Protein AF-A0A672PTR4-F1 (afdb_monomer)

Radius of gyration: 67.58 Å; Cα contacts (8 Å, |Δi|>4): 25; chains: 1; bounding box: 134×65×178 Å

Solvent-accessible surface area (backbone atoms only — not comparable to full-atom values): 19796 Å² total; per-residue (Å²): 137,73,77,72,57,60,55,56,52,51,52,48,52,51,52,51,55,57,49,46,67,74,74,49,80,49,74,66,53,56,52,48,51,54,50,50,53,50,52,52,50,52,50,49,53,51,51,52,52,50,53,53,54,50,52,53,53,50,52,53,50,50,51,58,48,54,52,50,52,51,51,52,52,50,50,53,52,49,50,51,50,52,54,49,52,51,49,50,50,50,62,71,64,57,71,84,70,75,77,74,74,79,76,74,62,69,67,56,59,55,52,56,56,53,50,51,62,57,56,75,72,70,80,86,79,86,90,74,76,76,76,67,74,80,75,81,82,88,84,67,66,69,64,50,49,61,48,44,57,51,50,50,51,49,51,50,52,52,52,53,51,49,52,52,48,51,51,51,48,53,50,51,52,46,56,51,49,51,52,51,49,53,51,51,52,50,52,49,52,53,54,48,51,55,49,49,54,54,50,51,52,50,55,52,50,50,53,53,50,50,52,52,50,50,53,52,51,53,52,51,48,52,52,50,50,51,50,54,49,51,52,49,55,50,50,52,50,52,50,49,55,50,50,53,50,51,53,52,49,49,50,52,50,50,55,50,49,51,52,47,47,51,53,48,54,52,52,50,52,55,47,46,61,54,47,53,59,53,50,52,52,52,54,46,26,72,74,46,81,66,56,77,60,67,69,62,53,50,52,54,49,50,31,52,76,68,70,46,73,93,59,82,79,72,80,73,69,80,73,76,78,69,76,68,67,65,53,62,56,51,58,53,52,54,53,55,52,58,52,54,60,62,68,72,77,114

Organism: Sinocyclocheilus grahami (NCBI:txid75366)

Mean predicted aligned error: 22.12 Å

InterPro domains:
  IPR052634 Sperm flagellar development and bone growth associated protein [PTHR14919] (4-323)
  IPR054517 CPC1/SPEF2 domain D5 [PF22946] (251-309)

pLDDT: mean 79.39, std 18.13, range [37.22, 98.25]

Foldseek 3Di:
DPPPPVVVVVVVVVVVVVVCPVPDQDPVNVVVVVVVVVVVVVVVVVVVVVVVVVVVVVVVVVVVVVVVVVVVVVVVVVVVVVVVVVVVVVVVPPDPPPDPPPDPVVVVVVVVVVVVVVVVVDDDDDDDPPPPVPPPPPPPDVVVVVVVVVVVVVVVVVVVVVVVVVVVVVVVVVVVVVVVVVVVVVVVVVVVVVVCVVVVVVVVVVVVVVVVVVVVVVVVVVVVVVVVVVVVVVVVVVVVVVVVVVVVVVVVVVVVVVVVVVVVVVVVLLVQLVVQVVVVLVVVCVVPVNDDDPVVNVVSVVCSVVSHHPDDPPPPPPDPPDPVVVVVVVVVVVVVVVVVVVVVVD

Secondary structure (DSSP, 8-state):
--HHHHHHHHHHHHHHHHHHHHHS--HHHHHHHHHHHHHHHHHHHHHHHHHHHHHHHHHHHHHHHHHHHHHHHHHHHHHHHHHHHHHHHHHHH---PPPPP--TTHHHHHHHHHHHHHHTTS-----SSTTTTTSS-SS-SSHHHHHHHHHHHHHHHHHHHHHHHHHHHHHHHHHHHHHHHHHHHHHHHHHHHHHHHHHHHHHHHHHHHHHHHHHHHHHHHHHHHHHHHHHHHHHHHHHHHHHHHHHHHHHHHHHHHHHHHHHHHHHHHHHHHHHHHHHHHHHHHHHTTT---HHHHHHHHHHHHTT--SS-------PPP-TTHHHHHHHHHHHHHHHHHHTT--

Sequence (346 aa):
NTSWDHTKESDFRLFVSQRLKTVVNRETDLKMQKIAKRFHKRGQDMYNRSVMAELLKEEDRLKRQEERMLRDIEKHRQAHRKQHEIRIQIQSAIVQIPKPPRARTSRASEKQLQFRKKQEAEVNTFDVIFMIVMHIYPLCSQVCNTNKEYIENIRKCLEEDFAAREQREMRRCRALMEQLQAHEAQQEVLREEQMINRLMHQMQQEKRIAVQLMQIKRQKEALRQNRIFQERQYQERHLQDFQEAMDREALVADHAQARFRKRFDTCRGILGQIVDPATKAGEYRLLTANLIPVKLMQEWMELFFSGKPLYDMASVDPAPADPHQNRSLSWRISKYSSIKTITSMW

Structure (mmCIF, N/CA/C/O backbone):
data_AF-A0A672PTR4-F1
#
_entry.id   AF-A0A672PTR4-F1
#
loop_
_atom_site.group_PDB
_atom_site.id
_atom_site.type_symbol
_atom_site.label_atom_id
_atom_site.label_alt_id
_atom_site.label_comp_id
_atom_site.label_asym_id
_atom_site.label_entity_id
_atom_site.label_seq_id
_atom_site.pdbx_PDB_ins_code
_atom_site.Cartn_x
_atom_site.Cartn_y
_atom_site.Cartn_z
_atom_site.occupancy
_atom_site.B_iso_or_equiv
_atom_site.auth_seq_id
_atom_site.auth_comp_id
_atom_site.auth_asym_id
_atom_site.auth_atom_id
_atom_site.pdbx_PDB_model_num
ATOM 1 N N . ASN A 1 1 ? -17.765 -43.144 72.355 1.00 45.22 1 ASN A N 1
ATOM 2 C CA . ASN A 1 1 ? -17.486 -43.869 71.094 1.00 45.22 1 ASN A CA 1
ATOM 3 C C . ASN A 1 1 ? -17.953 -43.167 69.811 1.00 45.22 1 ASN A C 1
ATOM 5 O O . ASN A 1 1 ? -17.893 -43.790 68.768 1.00 45.22 1 ASN A O 1
ATOM 9 N N . THR A 1 2 ? -18.318 -41.880 69.812 1.00 50.34 2 THR A N 1
ATOM 10 C CA . THR A 1 2 ? -18.898 -41.196 68.629 1.00 50.34 2 THR A CA 1
ATOM 11 C C 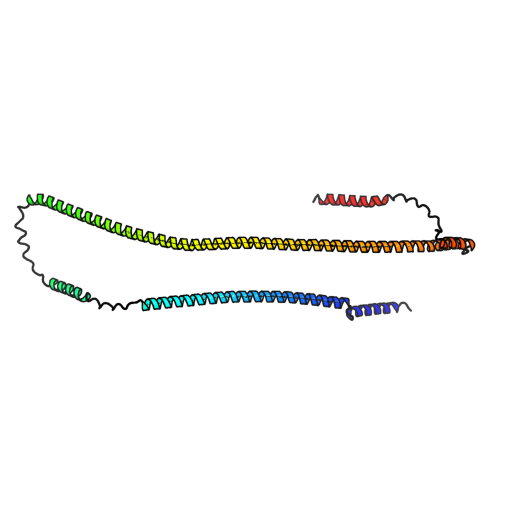. THR A 1 2 ? -17.936 -40.284 67.850 1.00 50.34 2 THR A C 1
ATOM 13 O O . THR A 1 2 ? -18.304 -39.755 66.811 1.00 50.34 2 THR A O 1
ATOM 16 N N . SER A 1 3 ? -16.691 -40.105 68.306 1.00 46.56 3 SER A N 1
ATOM 17 C CA . SER A 1 3 ? -15.714 -39.214 67.643 1.00 46.56 3 SER A CA 1
ATOM 18 C C . SER A 1 3 ? -15.091 -39.819 66.369 1.00 46.56 3 SER A C 1
ATOM 20 O O . SER A 1 3 ? -14.658 -39.094 65.481 1.00 46.56 3 SER A O 1
ATOM 22 N N . TRP A 1 4 ? -15.081 -41.152 66.244 1.00 45.09 4 TRP A N 1
ATOM 23 C CA . TRP A 1 4 ? -14.403 -41.864 65.151 1.00 45.09 4 TRP A CA 1
ATOM 24 C C . TRP A 1 4 ? -15.219 -42.002 63.848 1.00 45.09 4 TRP A C 1
ATOM 26 O O . TRP A 1 4 ? -14.627 -42.290 62.809 1.00 45.09 4 TRP A O 1
ATOM 36 N N . ASP A 1 5 ? -16.540 -41.777 63.871 1.00 56.72 5 ASP A N 1
ATOM 37 C CA . ASP A 1 5 ? -17.401 -41.905 62.677 1.00 56.72 5 ASP A CA 1
ATOM 38 C C . ASP A 1 5 ? -17.409 -40.641 61.800 1.00 56.72 5 ASP A C 1
ATOM 40 O O . ASP A 1 5 ? -17.405 -40.730 60.570 1.00 56.72 5 ASP A O 1
ATOM 44 N N . HIS A 1 6 ? -17.322 -39.449 62.400 1.00 57.00 6 HIS A N 1
ATOM 45 C CA . HIS A 1 6 ? -17.365 -38.185 61.654 1.00 57.00 6 HIS A CA 1
ATOM 46 C C . HIS A 1 6 ? -16.150 -37.971 60.741 1.00 57.00 6 HIS A C 1
ATOM 48 O O . HIS A 1 6 ? -16.272 -37.360 59.677 1.00 57.00 6 HIS A O 1
ATOM 54 N N . THR A 1 7 ? -14.982 -38.495 61.114 1.00 57.50 7 THR A N 1
ATOM 55 C CA . THR A 1 7 ? -13.757 -38.415 60.307 1.00 57.50 7 THR A CA 1
ATOM 56 C C . THR A 1 7 ? -13.869 -39.264 59.044 1.00 57.50 7 THR A C 1
ATOM 58 O O . THR A 1 7 ? -13.591 -38.772 57.954 1.00 57.50 7 THR A O 1
ATOM 61 N N . LYS A 1 8 ? -14.386 -40.497 59.150 1.00 65.25 8 LYS A N 1
ATOM 62 C CA . LYS A 1 8 ? -14.570 -41.379 57.984 1.00 65.25 8 LYS A CA 1
ATOM 63 C C . LYS A 1 8 ? -15.636 -40.868 57.019 1.00 65.25 8 LYS A C 1
ATOM 65 O O . LYS A 1 8 ? -15.491 -41.018 55.808 1.00 65.25 8 LYS A O 1
ATOM 70 N N . GLU A 1 9 ? -16.683 -40.233 57.533 1.00 65.81 9 GLU A N 1
ATOM 71 C CA . GLU A 1 9 ? -17.735 -39.640 56.705 1.00 65.81 9 GLU A CA 1
ATOM 72 C C . GLU A 1 9 ? -17.258 -38.370 55.975 1.00 65.81 9 GLU A C 1
ATOM 74 O O . GLU A 1 9 ? -17.598 -38.141 54.809 1.00 65.81 9 GLU A O 1
ATOM 79 N N . SER A 1 10 ? -16.398 -37.582 56.624 1.00 66.50 10 SER A N 1
ATOM 80 C CA . SER A 1 10 ? -15.733 -36.419 56.022 1.00 66.50 10 SER A CA 1
ATOM 81 C C . SER A 1 10 ? -14.765 -36.835 54.912 1.00 66.50 10 SER A C 1
ATOM 83 O O . SER A 1 10 ? -14.806 -36.270 53.815 1.00 66.50 10 SER A O 1
ATOM 85 N N . ASP A 1 11 ? -13.962 -37.872 55.162 1.00 73.75 11 ASP A N 1
ATOM 86 C CA . ASP A 1 11 ? -13.031 -38.445 54.188 1.00 73.75 11 ASP A CA 1
ATOM 87 C C . ASP A 1 11 ? -13.772 -39.048 52.988 1.00 73.75 11 ASP A C 1
ATOM 89 O O . ASP A 1 11 ? -13.376 -38.845 51.837 1.00 73.75 11 ASP A O 1
ATOM 93 N N . PHE A 1 12 ? -14.909 -39.710 53.222 1.00 75.94 12 PHE A N 1
ATOM 94 C CA . PHE A 1 12 ? -15.749 -40.245 52.152 1.00 75.94 12 PHE A CA 1
ATOM 95 C C . PHE A 1 12 ? -16.388 -39.135 51.301 1.00 75.94 12 PHE A C 1
ATOM 97 O O . PHE A 1 12 ? -16.386 -39.221 50.071 1.00 75.94 12 PHE A O 1
ATOM 104 N N . ARG A 1 13 ? -16.871 -38.041 51.911 1.00 75.31 13 ARG A N 1
ATOM 105 C CA . ARG A 1 13 ? -17.374 -36.868 51.166 1.00 75.31 13 ARG A CA 1
ATOM 106 C C . ARG A 1 13 ? -16.283 -36.186 50.345 1.00 75.31 13 ARG A C 1
ATOM 108 O O . ARG A 1 13 ? -16.543 -35.780 49.210 1.00 75.31 13 ARG A O 1
ATOM 115 N N . LEU A 1 14 ? -15.071 -36.069 50.885 1.00 74.12 14 LEU A N 1
ATOM 116 C CA . LEU A 1 14 ? -13.910 -35.534 50.168 1.00 74.12 14 LEU A CA 1
ATOM 117 C C . LEU A 1 14 ? -13.525 -36.422 48.980 1.00 74.12 14 LEU A C 1
ATOM 119 O O . LEU A 1 14 ? -13.320 -35.905 47.879 1.00 74.12 14 LEU A O 1
ATOM 123 N N . PHE A 1 15 ? -13.522 -37.742 49.169 1.00 78.19 15 PHE A N 1
ATOM 124 C CA . PHE A 1 15 ? -13.258 -38.723 48.117 1.00 78.19 15 PHE A CA 1
ATOM 125 C C . PHE A 1 15 ? -14.308 -38.680 46.996 1.00 78.19 15 PHE A C 1
ATOM 127 O O . PHE A 1 15 ? -13.964 -38.598 45.813 1.00 78.19 15 PHE A O 1
ATOM 134 N N . VAL A 1 16 ? -15.598 -38.663 47.347 1.00 73.69 16 VAL A N 1
ATOM 135 C CA . VAL A 1 16 ? -16.700 -38.567 46.376 1.00 73.69 16 VAL A CA 1
ATOM 136 C C . VAL A 1 16 ? -16.672 -37.222 45.643 1.00 73.69 16 VAL A C 1
ATOM 138 O O . VAL A 1 16 ? -16.827 -37.192 44.424 1.00 73.69 16 VAL A O 1
ATOM 141 N N . SER A 1 17 ? -16.391 -36.116 46.338 1.00 69.00 17 SER A N 1
ATOM 142 C CA . SER A 1 17 ? -16.251 -34.783 45.732 1.00 69.00 17 SER A CA 1
ATOM 143 C C . SER A 1 17 ? -15.053 -34.690 44.778 1.00 69.00 17 SER A C 1
ATOM 145 O O . SER A 1 17 ? -15.152 -34.073 43.715 1.00 69.00 17 SER A O 1
ATOM 147 N N . GLN A 1 18 ? -13.927 -35.332 45.104 1.00 71.44 18 GLN A N 1
ATOM 148 C CA . GLN A 1 18 ? -12.777 -35.422 44.200 1.00 71.44 18 GLN A CA 1
ATOM 149 C C . GLN A 1 18 ? -13.077 -36.274 42.960 1.00 71.44 18 GLN A C 1
ATOM 151 O O . GLN A 1 18 ? -12.733 -35.855 41.856 1.00 71.44 18 GLN A O 1
ATOM 156 N N . ARG A 1 19 ? -13.774 -37.411 43.101 1.00 71.25 19 ARG A N 1
ATOM 157 C CA . ARG A 1 19 ? -14.194 -38.237 41.952 1.00 71.25 19 ARG A CA 1
ATOM 158 C C . ARG A 1 19 ? -15.264 -37.570 41.089 1.00 71.25 19 ARG A C 1
ATOM 160 O O . ARG A 1 19 ? -15.225 -37.703 39.872 1.00 71.25 19 ARG A O 1
ATOM 167 N N . LEU A 1 20 ? -16.202 -36.818 41.666 1.00 64.19 20 LEU A N 1
ATOM 168 C CA . LEU A 1 20 ? -17.233 -36.133 40.874 1.00 64.19 20 LEU A CA 1
ATOM 169 C C . LEU A 1 20 ? -16.635 -35.077 39.933 1.0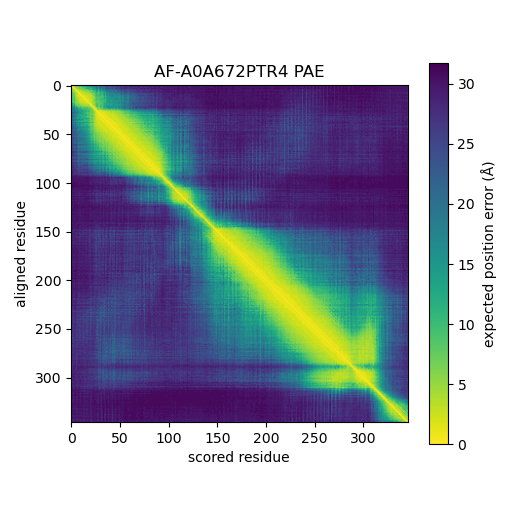0 64.19 20 LEU A C 1
ATOM 171 O O . LEU A 1 20 ? -17.139 -34.897 38.827 1.00 64.19 20 LEU A O 1
ATOM 175 N N . LYS A 1 21 ? -15.537 -34.423 40.341 1.00 65.56 21 LYS A N 1
ATOM 176 C CA . LYS A 1 21 ? -14.805 -33.448 39.512 1.00 65.56 21 LYS A CA 1
ATOM 177 C C . LYS A 1 21 ? -14.163 -34.069 38.267 1.00 65.56 21 LYS A C 1
ATOM 179 O O . LYS A 1 21 ? -13.918 -33.338 37.316 1.00 65.56 21 LYS A O 1
ATOM 184 N N . THR A 1 22 ? -13.877 -35.372 38.272 1.00 66.44 22 THR A N 1
ATOM 185 C CA . THR A 1 22 ? -13.259 -36.081 37.137 1.00 66.44 22 THR A CA 1
ATOM 186 C C . THR A 1 22 ? -14.264 -36.877 36.303 1.00 66.44 22 THR A C 1
ATOM 188 O O . THR A 1 22 ? -14.007 -37.129 35.131 1.00 66.44 22 THR A O 1
ATOM 191 N N . VAL A 1 23 ? -15.409 -37.261 36.880 1.00 64.19 23 VAL A N 1
ATOM 192 C CA . VAL A 1 23 ? -16.433 -38.090 36.216 1.00 64.19 23 VAL A CA 1
ATOM 193 C C . VAL A 1 23 ? -17.506 -37.252 35.507 1.00 64.19 23 VAL A C 1
ATOM 195 O O . VAL A 1 23 ? -18.036 -37.684 34.486 1.00 64.19 23 VAL A O 1
ATOM 198 N N . VAL A 1 24 ? -17.819 -36.048 36.003 1.00 64.50 24 VAL A N 1
ATOM 199 C CA . VAL A 1 24 ? -18.836 -35.166 35.408 1.00 64.50 24 VAL A CA 1
ATOM 200 C C . VAL A 1 24 ? -18.175 -33.875 34.938 1.00 64.50 24 VAL A C 1
ATOM 202 O O . VAL A 1 24 ? -17.881 -32.985 35.735 1.00 64.50 24 VAL A O 1
ATOM 205 N N . ASN A 1 25 ? -17.960 -33.768 33.625 1.00 66.56 25 ASN A N 1
ATOM 206 C CA . ASN A 1 25 ? -17.493 -32.526 33.011 1.00 66.56 25 ASN A CA 1
ATOM 207 C C . ASN A 1 25 ? -18.497 -31.409 33.306 1.00 66.56 25 ASN A C 1
ATOM 209 O O . ASN A 1 25 ? -19.684 -31.530 32.986 1.00 66.56 25 ASN A O 1
ATOM 213 N N . ARG A 1 26 ? -18.030 -30.314 33.909 1.00 74.00 26 ARG A N 1
ATOM 214 C CA . ARG A 1 26 ? -18.892 -29.171 34.221 1.00 74.00 26 ARG A CA 1
ATOM 215 C C . ARG A 1 26 ? -19.342 -28.513 32.919 1.00 74.00 26 ARG A C 1
ATOM 217 O O . ARG A 1 26 ? -18.646 -28.553 31.904 1.00 74.00 26 ARG A O 1
ATOM 224 N N . GLU A 1 27 ? -20.490 -27.841 32.936 1.00 77.94 27 GLU A N 1
ATOM 225 C CA . GLU A 1 27 ? -20.994 -27.116 31.759 1.00 77.94 27 GLU A CA 1
ATOM 226 C C . GLU A 1 27 ? -19.984 -26.065 31.247 1.00 77.94 27 GLU A C 1
ATOM 228 O O . GLU A 1 27 ? -19.877 -25.807 30.046 1.00 77.94 27 GLU A O 1
ATOM 233 N N . THR A 1 28 ? -19.183 -25.506 32.159 1.00 77.31 28 THR A N 1
ATOM 234 C CA . THR A 1 28 ? -18.041 -24.635 31.859 1.00 77.31 28 THR A CA 1
ATOM 235 C C . THR A 1 28 ? -16.989 -25.328 31.000 1.00 77.31 28 THR A C 1
ATOM 237 O O . THR A 1 28 ? -16.526 -24.742 30.025 1.00 77.31 28 THR A O 1
ATOM 240 N N . ASP A 1 29 ? -16.664 -26.585 31.287 1.00 83.00 29 ASP A N 1
ATOM 241 C CA . ASP A 1 29 ? -15.616 -27.337 30.590 1.00 83.00 29 ASP A CA 1
ATOM 242 C C . ASP A 1 29 ? -16.071 -27.704 29.174 1.00 83.00 29 ASP A C 1
ATOM 244 O O . ASP A 1 29 ? -15.314 -27.579 28.212 1.00 83.00 29 ASP A O 1
ATOM 248 N N . LEU A 1 30 ? -17.355 -28.038 29.010 1.00 85.38 30 LEU A N 1
ATOM 249 C CA . LEU A 1 30 ? -17.990 -28.232 27.702 1.00 85.38 30 LEU A CA 1
ATOM 250 C C . LEU A 1 30 ? -17.980 -26.946 26.862 1.00 85.38 30 LEU A C 1
ATOM 252 O O . LEU A 1 30 ? -17.703 -26.986 25.658 1.00 85.38 30 LEU A O 1
ATOM 256 N N . LYS A 1 31 ? -18.260 -25.789 27.478 1.00 88.31 31 LYS A N 1
ATOM 257 C CA . LYS A 1 31 ? -18.172 -24.479 26.810 1.00 88.31 31 LYS A CA 1
ATOM 258 C C . LYS A 1 31 ? -16.727 -24.162 26.412 1.00 88.31 31 LYS A C 1
ATOM 260 O O . LYS A 1 31 ? -16.500 -23.770 25.266 1.00 88.31 31 LYS A O 1
ATOM 265 N N . MET A 1 32 ? -15.755 -24.416 27.287 1.00 87.62 32 MET A N 1
ATOM 266 C CA . MET A 1 32 ? -14.330 -24.216 27.001 1.00 87.62 32 MET A CA 1
ATOM 267 C C . MET A 1 32 ? -13.819 -25.148 25.902 1.00 87.62 32 MET A C 1
ATOM 269 O O . MET A 1 32 ? -13.134 -24.695 24.988 1.00 87.62 32 MET A O 1
ATOM 273 N N . GLN A 1 33 ? -14.233 -26.415 25.887 1.00 89.44 33 GLN A N 1
ATOM 274 C CA . GLN A 1 33 ? -13.872 -27.354 24.827 1.00 89.44 33 GLN A CA 1
ATOM 275 C C . GLN A 1 33 ? -14.444 -26.926 23.465 1.00 89.44 33 GLN A C 1
ATOM 277 O O . GLN A 1 33 ? -13.762 -27.016 22.443 1.00 89.44 33 GLN A O 1
ATOM 282 N N . LYS A 1 34 ? -15.681 -26.406 23.431 1.00 92.62 34 LYS A N 1
ATOM 283 C CA . LYS A 1 34 ? -16.272 -25.826 22.211 1.00 92.62 34 LYS A CA 1
ATOM 284 C C . LYS A 1 34 ? -15.494 -24.598 21.736 1.00 92.62 34 LYS A C 1
ATOM 286 O O . LYS A 1 34 ? -15.290 -24.437 20.534 1.00 92.62 34 LYS A O 1
ATOM 291 N N . ILE A 1 35 ? -15.048 -23.742 22.656 1.00 93.06 35 ILE A N 1
ATOM 292 C CA . ILE A 1 35 ? -14.210 -22.579 22.338 1.00 93.06 35 ILE A CA 1
ATOM 293 C C . ILE A 1 35 ? -12.862 -23.041 21.767 1.00 93.06 35 ILE A C 1
ATOM 295 O O . ILE A 1 35 ? -12.511 -22.626 20.665 1.00 93.06 35 ILE A O 1
ATOM 299 N N . ALA A 1 36 ? -12.171 -23.968 22.432 1.00 93.94 36 ALA A N 1
ATOM 300 C CA . ALA A 1 36 ? -10.892 -24.513 21.983 1.00 93.94 36 ALA A CA 1
ATOM 301 C C . ALA A 1 36 ? -10.983 -25.145 20.582 1.00 93.94 36 ALA A C 1
ATOM 303 O O . ALA A 1 36 ? -10.165 -24.843 19.714 1.00 93.94 36 ALA A O 1
ATOM 304 N N . LYS A 1 37 ? -12.030 -25.939 20.311 1.00 95.50 37 LYS A N 1
ATOM 305 C CA . LYS A 1 37 ? -12.281 -26.520 18.979 1.00 95.50 37 LYS A CA 1
ATOM 306 C C . LYS A 1 37 ? -12.459 -25.450 17.900 1.00 95.50 37 LYS A C 1
ATOM 308 O O . LYS A 1 37 ? -11.944 -25.611 16.797 1.00 95.50 37 LYS A O 1
ATOM 313 N N . ARG A 1 38 ? -13.155 -24.346 18.204 1.00 94.88 38 ARG A N 1
ATOM 314 C CA . ARG A 1 38 ? -13.329 -23.227 17.260 1.00 94.88 38 ARG A CA 1
ATOM 315 C C . ARG A 1 38 ? -12.011 -22.524 16.953 1.00 94.88 38 ARG A C 1
ATOM 317 O O . ARG A 1 38 ? -11.761 -22.223 15.790 1.00 94.88 38 ARG A O 1
ATOM 324 N N . PHE A 1 39 ? -11.174 -22.292 17.961 1.00 95.19 39 PHE A N 1
ATOM 325 C CA . PHE A 1 39 ? -9.849 -21.703 17.756 1.00 95.19 39 PHE A CA 1
ATOM 326 C C . PHE A 1 39 ? -8.932 -22.624 16.956 1.00 95.19 39 PHE A C 1
ATOM 328 O O . PHE A 1 39 ? -8.292 -22.162 16.017 1.00 95.19 39 PHE A O 1
ATOM 335 N N . HIS A 1 40 ? -8.928 -23.923 17.261 1.00 92.25 40 HIS A N 1
ATOM 336 C CA . HIS A 1 40 ? -8.137 -24.899 16.517 1.00 92.25 40 HIS A CA 1
ATOM 337 C C . HIS A 1 40 ? -8.572 -24.980 15.048 1.00 92.25 40 HIS A C 1
ATOM 339 O O . HIS A 1 40 ? -7.735 -24.877 14.156 1.00 92.25 40 HIS A O 1
ATOM 345 N N . LYS A 1 41 ? -9.887 -25.056 14.790 1.00 95.38 41 LYS A N 1
ATOM 346 C CA . LYS A 1 41 ? -10.440 -25.042 13.430 1.00 95.38 41 LYS A CA 1
ATOM 347 C C . LYS A 1 41 ? -10.083 -23.757 12.683 1.00 95.38 41 LYS A C 1
ATOM 349 O O . LYS A 1 41 ? -9.578 -23.824 11.573 1.00 95.38 41 LYS A O 1
ATOM 354 N N . ARG A 1 42 ? -10.259 -22.588 13.309 1.00 95.31 42 ARG A N 1
ATOM 355 C CA . ARG A 1 42 ? -9.886 -21.301 12.701 1.00 95.31 42 ARG A CA 1
ATOM 356 C C . ARG A 1 42 ? -8.382 -21.220 12.412 1.00 95.31 42 ARG A C 1
ATOM 358 O O . ARG A 1 42 ? -8.002 -20.678 11.381 1.00 95.31 42 ARG A O 1
ATOM 365 N N . GLY A 1 43 ? -7.541 -21.757 13.295 1.00 92.56 43 GLY A N 1
ATOM 366 C CA . GLY A 1 43 ? -6.097 -21.854 13.078 1.00 92.56 43 GLY A CA 1
ATOM 367 C C . GLY A 1 43 ? -5.746 -22.724 11.870 1.00 92.56 43 GLY A C 1
ATOM 368 O O . GLY A 1 43 ? -4.978 -22.290 11.015 1.00 92.56 43 GLY A O 1
ATOM 369 N N . GLN A 1 44 ? -6.364 -23.903 11.755 1.00 93.44 44 GLN A N 1
ATOM 370 C CA . GLN A 1 44 ? -6.208 -24.784 10.592 1.00 93.44 44 GLN A CA 1
ATOM 371 C C . GLN A 1 44 ? -6.707 -24.129 9.302 1.00 93.44 44 GLN A C 1
ATOM 373 O O . GLN A 1 44 ? -6.014 -24.177 8.293 1.00 93.44 44 GLN A O 1
ATOM 378 N N . ASP A 1 45 ? -7.864 -23.465 9.331 1.00 94.12 45 ASP A N 1
ATOM 379 C CA . ASP A 1 45 ? -8.415 -22.772 8.164 1.00 94.12 45 ASP A CA 1
ATOM 380 C C . ASP A 1 45 ? -7.477 -21.653 7.688 1.00 94.12 45 ASP A C 1
ATOM 382 O O . ASP A 1 45 ? -7.256 -21.500 6.487 1.00 94.12 45 ASP A O 1
ATOM 386 N N . MET A 1 46 ? -6.881 -20.889 8.612 1.00 90.50 46 MET A N 1
ATOM 387 C CA . MET A 1 46 ? -5.888 -19.869 8.258 1.00 90.50 46 MET A CA 1
ATOM 388 C C . MET A 1 46 ? -4.611 -20.480 7.680 1.00 90.50 46 MET A C 1
ATOM 390 O O . MET A 1 46 ? -4.108 -19.979 6.675 1.00 90.50 46 MET A O 1
ATOM 394 N N . TYR A 1 47 ? -4.112 -21.565 8.276 1.00 92.62 47 TYR A N 1
ATOM 395 C CA . TYR A 1 47 ? -2.939 -22.279 7.776 1.00 92.62 47 TYR A CA 1
ATOM 396 C C . TYR A 1 47 ? -3.184 -22.831 6.365 1.00 92.62 47 TYR A C 1
ATOM 398 O O . TYR A 1 47 ? -2.443 -22.510 5.440 1.00 92.62 47 TYR A O 1
ATOM 406 N N . ASN A 1 48 ? -4.290 -23.551 6.167 1.00 93.88 48 ASN A N 1
ATOM 407 C CA . ASN A 1 48 ? -4.687 -24.097 4.871 1.00 93.88 48 ASN A CA 1
ATOM 408 C C . ASN A 1 48 ? -4.872 -22.987 3.830 1.00 93.88 48 ASN A C 1
ATOM 410 O O . ASN A 1 48 ? -4.421 -23.124 2.698 1.00 93.88 48 ASN A O 1
ATOM 414 N N . ARG A 1 49 ? -5.475 -21.850 4.202 1.00 94.00 49 ARG A N 1
ATOM 415 C CA . ARG A 1 49 ? -5.630 -20.703 3.297 1.00 94.00 49 ARG A CA 1
ATOM 416 C C . ARG A 1 49 ? -4.287 -20.091 2.898 1.00 94.00 49 ARG A C 1
ATOM 418 O O . ARG A 1 49 ? -4.144 -19.682 1.749 1.00 94.00 49 ARG A O 1
ATOM 425 N N . SER A 1 50 ? -3.319 -20.042 3.815 1.00 93.81 50 SER A N 1
ATOM 426 C CA . SER A 1 50 ? -1.956 -19.586 3.520 1.00 93.81 50 SER A CA 1
ATOM 4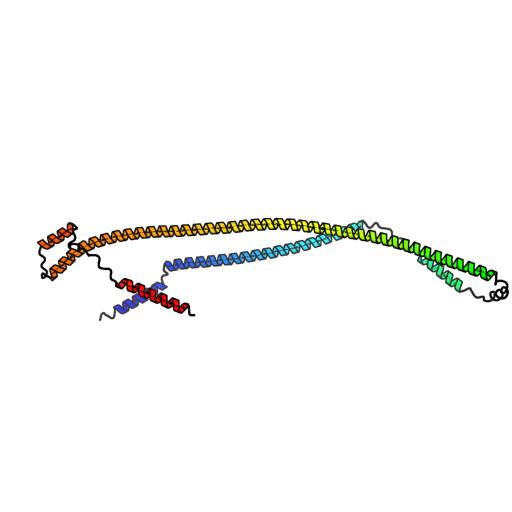27 C C . SER A 1 50 ? -1.252 -20.532 2.550 1.00 93.81 50 SER A C 1
ATOM 429 O O . SER A 1 50 ? -0.746 -20.083 1.526 1.00 93.81 50 SER A O 1
ATOM 431 N N . VAL A 1 51 ? -1.300 -21.839 2.822 1.00 94.50 51 VAL A N 1
ATOM 432 C CA . VAL A 1 51 ? -0.702 -22.874 1.964 1.00 94.50 51 VAL A CA 1
ATOM 433 C C . VAL A 1 51 ? -1.315 -22.842 0.563 1.00 94.50 51 VAL A C 1
ATOM 435 O O . VAL A 1 51 ? -0.593 -22.799 -0.429 1.00 94.50 51 VAL A O 1
ATOM 438 N N . MET A 1 52 ? -2.644 -22.768 0.457 1.00 91.94 52 MET A N 1
ATOM 439 C CA . MET A 1 52 ? -3.319 -22.665 -0.842 1.00 91.94 52 MET A CA 1
ATOM 440 C C . MET A 1 52 ? -2.936 -21.385 -1.594 1.00 91.94 52 MET A C 1
ATOM 442 O O . MET A 1 52 ? -2.764 -21.412 -2.810 1.00 91.94 52 MET A O 1
ATOM 446 N N . ALA A 1 53 ? -2.769 -20.261 -0.891 1.00 93.31 53 ALA A N 1
ATOM 447 C CA . ALA A 1 53 ? -2.334 -19.012 -1.510 1.00 93.31 53 ALA A CA 1
ATOM 448 C C . ALA A 1 53 ? -0.884 -19.076 -2.020 1.00 93.31 53 ALA A C 1
ATOM 450 O O . ALA A 1 53 ? -0.568 -18.436 -3.021 1.00 93.31 53 ALA A O 1
ATOM 451 N N . GLU A 1 54 ? -0.001 -19.820 -1.354 1.00 92.44 54 GLU A N 1
ATOM 452 C CA . GLU A 1 54 ? 1.367 -20.061 -1.824 1.00 92.44 54 GLU A CA 1
ATOM 453 C C . GLU A 1 54 ? 1.398 -20.972 -3.053 1.00 92.44 54 GLU A C 1
ATOM 455 O O . GLU A 1 54 ? 2.055 -20.630 -4.034 1.00 92.44 54 GLU A O 1
ATOM 460 N N . LEU A 1 55 ? 0.618 -22.058 -3.058 1.00 94.00 55 LEU A N 1
ATOM 461 C CA . LEU A 1 55 ? 0.520 -22.957 -4.213 1.00 94.00 55 LEU A CA 1
ATOM 462 C C . LEU A 1 55 ? 0.019 -22.233 -5.467 1.00 94.00 55 LEU A C 1
ATOM 464 O O . LEU A 1 55 ? 0.613 -22.371 -6.532 1.00 94.00 55 LEU A O 1
ATOM 468 N N . LEU A 1 56 ? -1.015 -21.397 -5.333 1.00 94.88 56 LEU A N 1
ATOM 469 C CA . LEU A 1 56 ? -1.527 -20.593 -6.448 1.00 94.88 56 LEU A CA 1
ATOM 470 C C . LEU A 1 56 ? -0.475 -19.613 -6.986 1.00 94.88 56 LEU A C 1
ATOM 472 O O . LEU A 1 56 ? -0.346 -19.434 -8.196 1.00 94.88 56 LEU A O 1
ATOM 476 N N . LYS A 1 57 ? 0.315 -18.992 -6.100 1.00 90.69 57 LYS A N 1
ATOM 477 C CA . LYS A 1 57 ? 1.405 -18.098 -6.518 1.00 90.69 57 LYS A CA 1
ATOM 478 C C . LYS A 1 57 ? 2.487 -18.846 -7.290 1.00 90.69 57 LYS A C 1
ATOM 480 O O . LYS A 1 57 ? 3.018 -18.283 -8.248 1.00 90.69 57 LYS A O 1
ATOM 485 N N . GLU A 1 58 ? 2.824 -20.065 -6.879 1.00 87.44 58 GLU A N 1
ATOM 486 C CA . GLU A 1 58 ? 3.801 -20.893 -7.589 1.00 87.44 58 GLU A CA 1
ATOM 487 C C . GLU A 1 58 ? 3.266 -21.391 -8.936 1.00 87.44 58 GLU A C 1
ATOM 489 O O . GLU A 1 58 ? 3.969 -21.302 -9.942 1.00 87.44 58 GLU A O 1
ATOM 494 N N . GLU A 1 59 ? 1.995 -21.784 -9.018 1.00 86.62 59 GLU A N 1
ATOM 495 C CA . GLU A 1 59 ? 1.358 -22.132 -10.293 1.00 86.62 59 GLU A CA 1
ATOM 496 C C . GLU A 1 59 ? 1.382 -20.947 -11.277 1.00 86.62 59 GLU A C 1
ATOM 498 O O . GLU A 1 59 ? 1.765 -21.091 -12.439 1.00 86.62 59 GLU A O 1
ATOM 503 N N . ASP A 1 60 ? 1.076 -19.737 -10.804 1.00 91.06 60 ASP A N 1
ATOM 504 C CA . ASP A 1 60 ? 1.180 -18.520 -11.611 1.00 91.06 60 ASP A CA 1
ATOM 505 C C . ASP A 1 60 ? 2.626 -18.215 -12.041 1.00 91.06 60 ASP A C 1
ATOM 507 O O . ASP A 1 60 ? 2.865 -17.609 -13.090 1.00 91.06 60 ASP A O 1
ATOM 511 N N . ARG A 1 61 ? 3.630 -18.553 -11.222 1.00 88.75 61 ARG A N 1
ATOM 512 C CA . ARG A 1 61 ? 5.047 -18.394 -11.596 1.00 88.75 61 ARG A CA 1
ATOM 513 C C . ARG A 1 61 ? 5.417 -19.335 -12.730 1.00 88.75 61 ARG A C 1
ATOM 515 O O . ARG A 1 61 ? 6.040 -18.871 -13.690 1.00 88.75 61 ARG A O 1
ATOM 522 N N . LEU A 1 62 ? 4.987 -20.591 -12.637 1.00 93.62 62 LEU A N 1
ATOM 523 C CA . LEU A 1 62 ? 5.187 -21.600 -13.671 1.00 93.62 62 LEU A CA 1
ATOM 524 C C . LEU A 1 62 ? 4.500 -21.188 -14.974 1.00 93.62 62 LEU A C 1
ATOM 526 O O . LEU A 1 62 ? 5.177 -21.086 -15.994 1.00 93.62 62 LEU A O 1
ATOM 530 N N . LYS A 1 63 ? 3.224 -20.786 -14.931 1.00 94.00 63 LYS A N 1
ATOM 531 C CA . LYS A 1 63 ? 2.496 -20.287 -16.114 1.00 94.00 63 LYS A CA 1
ATOM 532 C C . LYS A 1 63 ? 3.221 -19.128 -16.793 1.00 94.00 63 LYS A C 1
ATOM 534 O O . LYS A 1 63 ? 3.442 -19.142 -18.001 1.00 94.00 63 LYS A O 1
ATOM 539 N N . ARG A 1 64 ? 3.691 -18.140 -16.021 1.00 92.50 64 ARG A N 1
ATOM 540 C CA . ARG A 1 64 ? 4.469 -17.016 -16.579 1.00 92.50 64 ARG A CA 1
ATOM 541 C C . ARG A 1 64 ? 5.781 -17.471 -17.221 1.00 92.50 64 ARG A C 1
ATOM 543 O O . ARG A 1 64 ? 6.254 -16.816 -18.152 1.00 92.50 64 ARG A O 1
ATOM 550 N N . GLN A 1 65 ? 6.411 -18.525 -16.704 1.00 89.88 65 GLN A N 1
ATOM 551 C CA . GLN A 1 65 ? 7.627 -19.095 -17.281 1.00 89.88 65 GLN A CA 1
ATOM 552 C C . GLN A 1 65 ? 7.332 -19.856 -18.573 1.00 89.88 65 GLN A C 1
ATOM 554 O O . GLN A 1 65 ? 7.995 -19.595 -19.575 1.00 89.88 65 GLN A O 1
ATOM 559 N N . GLU A 1 66 ? 6.313 -20.710 -18.581 1.00 91.12 66 GLU A N 1
ATOM 560 C CA . GLU A 1 66 ? 5.850 -21.432 -19.770 1.00 91.12 66 GLU A CA 1
ATOM 561 C C . GLU A 1 66 ? 5.459 -20.471 -20.895 1.00 91.12 66 GLU A C 1
ATOM 563 O O . GLU A 1 66 ? 5.892 -20.631 -22.034 1.00 91.12 66 GLU A O 1
ATOM 568 N N . GLU A 1 67 ? 4.746 -19.391 -20.577 1.00 93.44 67 GLU A N 1
ATOM 569 C CA . GLU A 1 67 ? 4.424 -18.352 -21.552 1.00 93.44 67 GLU A CA 1
ATOM 570 C C . GLU A 1 67 ? 5.668 -17.668 -22.139 1.00 93.44 67 GLU A C 1
ATOM 572 O O . GLU A 1 67 ? 5.682 -17.318 -23.319 1.00 93.44 67 GLU A O 1
ATOM 577 N N . ARG A 1 68 ? 6.721 -17.432 -21.337 1.00 89.31 68 ARG A N 1
ATOM 578 C CA . ARG A 1 68 ? 7.992 -16.891 -21.858 1.00 89.31 68 ARG A CA 1
ATOM 579 C C . ARG A 1 68 ? 8.629 -17.878 -22.833 1.00 89.31 68 ARG A C 1
ATOM 581 O O . ARG A 1 68 ? 8.978 -17.468 -23.936 1.00 89.31 68 ARG A O 1
ATOM 588 N N . MET A 1 69 ? 8.685 -19.158 -22.464 1.00 92.88 69 MET A N 1
ATOM 589 C CA . MET A 1 69 ? 9.218 -20.216 -23.325 1.00 92.88 69 MET A CA 1
ATOM 590 C C . MET A 1 69 ? 8.445 -20.314 -24.646 1.00 92.88 69 MET A C 1
ATOM 592 O O . MET A 1 69 ? 9.054 -20.339 -25.713 1.00 92.88 69 MET A O 1
ATOM 596 N N . LEU A 1 70 ? 7.109 -20.287 -24.601 1.00 92.75 70 LEU A N 1
ATOM 597 C CA . LEU A 1 70 ? 6.263 -20.314 -25.798 1.00 92.75 70 LEU A CA 1
ATOM 598 C C . LEU A 1 70 ? 6.478 -19.087 -26.690 1.00 92.75 70 LEU A C 1
ATOM 600 O O . LEU A 1 70 ? 6.574 -19.226 -27.910 1.00 92.75 70 LEU A O 1
ATOM 604 N N . ARG A 1 71 ? 6.608 -17.891 -26.099 1.00 93.19 71 ARG A N 1
ATOM 605 C CA . ARG A 1 71 ? 6.912 -16.664 -26.853 1.00 93.19 71 ARG A CA 1
ATOM 606 C C . ARG A 1 71 ? 8.259 -16.753 -27.562 1.00 93.19 71 ARG A C 1
ATOM 608 O O . ARG A 1 71 ? 8.361 -16.318 -28.707 1.00 93.19 71 ARG A O 1
ATOM 615 N N . ASP A 1 72 ? 9.277 -17.311 -26.921 1.00 93.62 72 ASP A N 1
ATOM 616 C CA . ASP A 1 72 ? 10.606 -17.421 -27.523 1.00 93.62 72 ASP A CA 1
ATOM 617 C C . ASP A 1 72 ? 10.666 -18.508 -28.607 1.00 93.62 72 ASP A C 1
ATOM 619 O O . ASP A 1 72 ? 11.249 -18.275 -29.670 1.00 93.62 72 ASP A O 1
ATOM 623 N N . ILE A 1 73 ? 9.962 -19.632 -28.420 1.00 95.38 73 ILE A N 1
ATOM 624 C CA . ILE A 1 73 ? 9.761 -20.645 -29.470 1.00 95.38 73 ILE A CA 1
ATOM 625 C C . ILE A 1 73 ? 9.059 -20.026 -30.686 1.00 95.38 73 ILE A C 1
ATOM 627 O O . ILE A 1 73 ? 9.489 -20.235 -31.822 1.00 95.38 73 ILE A O 1
ATOM 631 N N . GLU A 1 74 ? 8.005 -19.235 -30.474 1.00 94.00 74 GLU A N 1
ATOM 632 C CA . GLU A 1 74 ? 7.260 -18.620 -31.573 1.00 94.00 74 GLU A CA 1
ATOM 633 C C . GLU A 1 74 ? 8.086 -17.553 -32.306 1.00 94.00 74 GLU A C 1
ATOM 635 O O . GLU A 1 74 ? 8.071 -17.507 -33.537 1.00 94.00 74 GLU A O 1
ATOM 640 N N . LYS A 1 75 ? 8.894 -16.756 -31.592 1.00 94.62 75 LYS A N 1
ATOM 641 C CA . LYS A 1 75 ? 9.865 -15.841 -32.220 1.00 94.62 75 LYS A CA 1
ATOM 642 C C . LYS A 1 75 ? 10.869 -16.593 -33.089 1.00 94.62 75 LYS A C 1
ATOM 644 O O . LYS A 1 75 ? 11.141 -16.161 -34.209 1.00 94.62 75 LYS A O 1
ATOM 649 N N . HIS A 1 76 ? 11.405 -17.713 -32.600 1.00 91.19 76 HIS A N 1
ATOM 650 C CA . HIS A 1 76 ? 12.348 -18.525 -33.365 1.00 91.19 76 HIS A CA 1
ATOM 651 C C . HIS A 1 76 ? 11.693 -19.094 -34.632 1.00 91.19 76 HIS A C 1
ATOM 653 O O . HIS A 1 76 ? 12.251 -18.986 -35.726 1.00 91.19 76 HIS A O 1
ATOM 659 N N . ARG A 1 77 ? 10.457 -19.598 -34.519 1.00 92.25 77 ARG A N 1
ATOM 660 C CA . ARG A 1 77 ? 9.659 -20.047 -35.671 1.00 92.25 77 ARG A CA 1
ATOM 661 C C . ARG A 1 77 ? 9.412 -18.920 -36.675 1.00 92.25 77 ARG A C 1
ATOM 663 O O . ARG A 1 77 ? 9.571 -19.132 -37.874 1.00 92.25 77 ARG A O 1
ATOM 670 N N . GLN A 1 78 ? 9.064 -17.721 -36.212 1.00 91.12 78 GLN A N 1
ATOM 671 C CA . GLN A 1 78 ? 8.871 -16.550 -37.073 1.00 91.12 78 GLN A CA 1
ATOM 672 C C . GLN A 1 78 ? 10.157 -16.126 -37.783 1.00 91.12 78 GLN A C 1
ATOM 674 O O . GLN A 1 78 ? 10.114 -15.818 -38.972 1.00 91.12 78 GLN A O 1
ATOM 679 N N . ALA A 1 79 ? 11.298 -16.136 -37.093 1.00 92.62 79 ALA A N 1
ATOM 680 C CA . ALA A 1 79 ? 12.593 -15.850 -37.703 1.00 92.62 79 ALA A CA 1
ATOM 681 C C . ALA A 1 79 ? 12.919 -16.858 -38.814 1.00 92.62 79 ALA A C 1
ATOM 683 O O . ALA A 1 79 ? 13.295 -16.453 -39.913 1.00 92.62 79 ALA A O 1
ATOM 684 N N . HIS A 1 80 ? 12.680 -18.150 -38.569 1.00 92.75 80 HIS A N 1
ATOM 685 C CA . HIS A 1 80 ? 12.843 -19.195 -39.579 1.00 92.75 80 HIS A CA 1
ATOM 686 C C . HIS A 1 80 ? 11.919 -18.992 -40.787 1.00 92.75 80 HIS A C 1
ATOM 688 O O . HIS A 1 80 ? 12.371 -19.134 -41.922 1.00 92.75 80 HIS A O 1
ATOM 694 N N . ARG A 1 81 ? 10.650 -18.611 -40.566 1.00 90.50 81 ARG A N 1
ATOM 695 C CA . ARG A 1 81 ? 9.709 -18.285 -41.653 1.00 90.50 81 ARG A CA 1
ATOM 696 C C . ARG A 1 81 ? 10.200 -17.105 -42.491 1.00 90.50 81 ARG A C 1
ATOM 698 O O . ARG A 1 81 ? 10.238 -17.221 -43.708 1.00 90.50 81 ARG A O 1
ATOM 705 N N . LYS A 1 82 ? 10.668 -16.026 -41.855 1.00 94.38 82 LYS A N 1
ATOM 706 C CA . LYS A 1 82 ? 11.228 -14.852 -42.551 1.00 94.38 82 LYS A CA 1
ATOM 707 C C . LYS A 1 82 ? 12.489 -15.196 -43.345 1.00 94.38 82 LYS A C 1
ATOM 709 O O . LYS A 1 82 ? 12.616 -14.796 -44.494 1.00 94.38 82 LYS A O 1
ATOM 714 N N . GLN A 1 83 ? 13.410 -15.967 -42.764 1.00 87.25 83 GLN A N 1
ATOM 715 C CA . GLN A 1 83 ? 14.603 -16.441 -43.476 1.00 87.25 83 GLN A CA 1
ATOM 716 C C . GLN A 1 83 ? 14.242 -17.336 -44.666 1.00 87.25 83 GLN A C 1
ATOM 718 O O . GLN A 1 83 ? 14.886 -17.264 -45.710 1.00 87.25 83 GLN A O 1
ATOM 723 N N . HIS A 1 84 ? 13.222 -18.182 -44.517 1.00 91.69 84 HIS A N 1
ATOM 724 C CA . HIS A 1 84 ? 12.733 -19.038 -45.590 1.00 91.69 84 HIS A CA 1
ATOM 725 C C . HIS A 1 84 ? 12.074 -18.230 -46.715 1.00 91.69 84 HIS A C 1
ATOM 727 O O . HIS A 1 84 ? 12.375 -18.464 -47.880 1.00 91.69 84 HIS A O 1
ATOM 733 N N . GLU A 1 85 ? 11.256 -17.237 -46.375 1.00 92.25 85 GLU A N 1
ATOM 734 C CA . GLU A 1 85 ? 10.625 -16.328 -47.333 1.00 92.25 85 GLU A CA 1
ATOM 735 C C . GLU A 1 85 ? 11.666 -15.503 -48.101 1.00 92.25 85 GLU A C 1
ATOM 737 O O . GLU A 1 85 ? 11.635 -15.476 -49.327 1.00 92.25 85 GLU A O 1
ATOM 742 N N . ILE A 1 86 ? 12.660 -14.933 -47.409 1.00 89.25 86 ILE A N 1
ATOM 743 C CA . ILE A 1 86 ? 13.789 -14.230 -48.038 1.00 89.25 86 ILE A CA 1
ATOM 744 C C . ILE A 1 86 ? 14.584 -15.181 -48.942 1.00 89.25 86 ILE A C 1
ATOM 746 O O . ILE A 1 86 ? 14.964 -14.802 -50.044 1.00 89.25 86 ILE A O 1
ATOM 750 N N . ARG A 1 87 ? 14.813 -16.434 -48.522 1.00 86.56 87 ARG A N 1
ATOM 751 C CA . ARG A 1 87 ? 15.474 -17.446 -49.361 1.00 86.56 87 ARG A CA 1
ATOM 752 C C . ARG A 1 87 ? 14.679 -17.719 -50.639 1.00 86.56 87 ARG A C 1
ATOM 754 O O . ARG A 1 87 ? 15.295 -17.780 -51.696 1.00 86.56 87 ARG A O 1
ATOM 761 N N . ILE A 1 88 ? 13.356 -17.869 -50.551 1.00 86.81 88 ILE A N 1
ATOM 762 C CA . ILE A 1 88 ? 12.480 -18.065 -51.718 1.00 86.81 88 ILE A CA 1
ATOM 763 C C . ILE A 1 88 ? 12.515 -16.829 -52.616 1.00 86.81 88 ILE A C 1
ATOM 765 O O . ILE A 1 88 ? 12.686 -16.970 -53.822 1.00 86.81 88 ILE A O 1
ATOM 769 N N . GLN A 1 89 ? 12.427 -15.627 -52.043 1.00 87.62 89 GLN A N 1
ATOM 770 C CA . GLN A 1 89 ? 12.515 -14.375 -52.794 1.00 87.62 89 GLN A CA 1
ATOM 771 C C . GLN A 1 89 ? 13.854 -14.262 -53.526 1.00 87.62 89 GLN A C 1
ATOM 773 O O . GLN A 1 89 ? 13.854 -14.027 -54.730 1.00 87.62 89 GLN A O 1
ATOM 778 N N . ILE A 1 90 ? 14.977 -14.535 -52.854 1.00 79.75 90 ILE A N 1
ATOM 779 C CA . ILE A 1 90 ? 16.306 -14.584 -53.476 1.00 79.75 90 ILE A CA 1
ATOM 780 C C . ILE A 1 90 ? 16.334 -15.646 -54.579 1.00 79.75 90 ILE A C 1
ATOM 782 O O . ILE A 1 90 ? 16.736 -15.340 -55.692 1.00 79.75 90 ILE A O 1
ATOM 786 N N . GLN A 1 91 ? 15.863 -16.870 -54.321 1.00 73.06 91 GLN A N 1
ATOM 787 C CA . GLN A 1 91 ? 15.835 -17.944 -55.321 1.00 73.06 91 GLN A CA 1
ATOM 788 C C . GLN A 1 91 ? 14.977 -17.602 -56.546 1.00 73.06 91 GLN A C 1
ATOM 790 O O . GLN A 1 91 ? 15.363 -17.944 -57.658 1.00 73.06 91 GLN A O 1
ATOM 795 N N . SER A 1 92 ? 13.858 -16.900 -56.356 1.00 74.06 92 SER A N 1
ATOM 796 C CA . SER A 1 92 ? 12.980 -16.443 -57.439 1.00 74.06 92 SER A CA 1
ATOM 797 C C . SER A 1 92 ? 13.515 -15.212 -58.184 1.00 74.06 92 SER A C 1
ATOM 799 O O . SER A 1 92 ? 13.237 -15.051 -59.368 1.00 74.06 92 SER A O 1
ATOM 801 N N . ALA A 1 93 ? 14.303 -14.365 -57.512 1.00 74.50 93 ALA A N 1
ATOM 802 C CA . ALA A 1 93 ? 14.915 -13.160 -58.072 1.00 74.50 93 ALA A CA 1
ATOM 803 C C . ALA A 1 93 ? 16.286 -13.422 -58.721 1.00 74.50 93 ALA A C 1
ATOM 805 O O . ALA A 1 93 ? 16.806 -12.557 -59.427 1.00 74.50 93 ALA A O 1
ATOM 806 N N . ILE A 1 94 ? 16.877 -14.606 -58.515 1.00 65.31 94 ILE A N 1
ATOM 807 C CA . ILE A 1 94 ? 18.026 -15.071 -59.296 1.00 65.31 94 ILE A CA 1
ATOM 808 C C . ILE A 1 94 ? 17.547 -15.291 -60.736 1.00 65.31 94 ILE A C 1
ATOM 810 O O . ILE A 1 94 ? 17.040 -16.349 -61.106 1.00 65.31 94 ILE A O 1
ATOM 814 N N . VAL A 1 95 ? 17.730 -14.271 -61.573 1.00 63.41 95 VAL A N 1
ATOM 815 C CA . VAL A 1 95 ? 17.663 -14.411 -63.027 1.00 63.41 95 VAL A CA 1
ATOM 816 C C . VAL A 1 95 ? 18.767 -15.388 -63.431 1.00 63.41 95 VAL A C 1
ATOM 818 O O . VAL A 1 95 ? 19.941 -15.156 -63.137 1.00 63.41 95 VAL A O 1
ATOM 821 N N . GLN A 1 96 ? 18.401 -16.498 -64.077 1.00 60.03 96 GLN A N 1
ATOM 822 C CA . GLN A 1 96 ? 19.354 -17.446 -64.662 1.00 60.03 96 GLN A CA 1
ATOM 823 C C . GLN A 1 96 ? 20.179 -16.723 -65.737 1.00 60.03 96 GLN A C 1
ATOM 825 O O . GLN A 1 96 ? 19.801 -16.687 -66.905 1.00 60.03 96 GLN A O 1
ATOM 830 N N . ILE A 1 97 ? 21.309 -16.129 -65.352 1.00 53.34 97 ILE A N 1
ATOM 831 C CA . ILE A 1 97 ? 22.335 -15.698 -66.299 1.00 53.34 97 ILE A CA 1
ATOM 832 C C . ILE A 1 97 ? 22.943 -16.994 -66.849 1.00 53.34 97 ILE A C 1
ATOM 834 O O . ILE A 1 97 ? 23.506 -17.765 -66.060 1.00 53.34 97 ILE A O 1
ATOM 838 N N . PRO A 1 98 ? 22.837 -17.288 -68.161 1.00 52.19 98 PRO A N 1
ATOM 839 C CA . PRO A 1 98 ? 23.510 -18.442 -68.735 1.00 52.19 98 PRO A CA 1
ATOM 840 C C . PRO A 1 98 ? 24.986 -18.320 -68.374 1.00 52.19 98 PRO A C 1
ATOM 842 O O . PRO A 1 98 ? 25.595 -17.286 -68.656 1.00 52.19 98 PRO A O 1
ATOM 845 N N . LYS A 1 99 ? 25.551 -19.333 -67.702 1.00 53.19 99 LYS A N 1
ATOM 846 C CA . LYS A 1 99 ? 26.977 -19.325 -67.348 1.00 53.19 99 LYS A CA 1
ATOM 847 C C . LYS A 1 99 ? 27.763 -18.942 -68.608 1.00 53.19 99 LYS A C 1
ATOM 849 O O . LYS A 1 99 ? 27.595 -19.632 -69.619 1.00 53.19 99 LYS A O 1
ATOM 854 N N . PRO A 1 100 ? 28.576 -17.870 -68.585 1.00 57.25 100 PRO A N 1
ATOM 855 C CA . PRO A 1 100 ? 29.332 -17.483 -69.762 1.00 57.25 100 PRO A CA 1
ATOM 856 C C . PRO A 1 100 ? 30.184 -18.681 -70.203 1.00 57.25 100 PRO A C 1
ATOM 858 O O . PRO A 1 100 ? 30.751 -19.373 -69.345 1.00 57.25 100 PRO A O 1
ATOM 861 N N . PRO A 1 101 ? 30.249 -18.988 -71.512 1.00 57.41 101 PRO A N 1
ATOM 862 C CA . PRO A 1 101 ? 31.048 -20.101 -71.997 1.00 57.41 101 PRO A CA 1
ATOM 863 C C . PRO A 1 101 ? 32.485 -19.917 -71.508 1.00 57.41 101 PRO A C 1
ATOM 865 O O . PRO A 1 101 ? 33.034 -18.819 -71.600 1.00 57.41 101 PRO A O 1
ATOM 868 N N . ARG A 1 102 ? 33.070 -20.990 -70.949 1.00 52.38 102 ARG A N 1
ATOM 869 C CA . ARG A 1 102 ? 34.443 -21.023 -70.412 1.00 52.38 102 ARG A CA 1
ATOM 870 C C . ARG A 1 102 ? 35.377 -20.183 -71.290 1.00 52.38 102 ARG A C 1
ATOM 872 O O . ARG A 1 102 ? 35.527 -20.472 -72.478 1.00 52.38 102 ARG A O 1
ATOM 879 N N . ALA A 1 103 ? 35.990 -19.159 -70.696 1.00 47.81 103 ALA A N 1
ATOM 880 C CA . ALA A 1 103 ? 36.888 -18.240 -71.381 1.00 47.81 103 ALA A CA 1
ATOM 881 C C . ALA A 1 103 ? 37.968 -19.009 -72.169 1.00 47.81 103 ALA A C 1
ATOM 883 O O . ALA A 1 103 ? 38.748 -19.774 -71.606 1.00 47.81 103 ALA A O 1
ATOM 884 N N . ARG A 1 104 ? 38.013 -18.800 -73.491 1.00 55.22 104 ARG A N 1
ATOM 885 C CA . ARG A 1 104 ? 39.001 -19.373 -74.429 1.00 55.22 104 ARG A CA 1
ATOM 886 C C . ARG A 1 104 ? 40.392 -18.713 -74.332 1.00 55.22 104 ARG A C 1
ATOM 888 O O . ARG A 1 104 ? 41.214 -18.903 -75.224 1.00 55.22 104 ARG A O 1
ATOM 895 N N . THR A 1 105 ? 40.677 -17.944 -73.282 1.00 50.25 105 THR A N 1
ATOM 896 C CA . THR A 1 105 ? 41.921 -17.167 -73.135 1.00 50.25 105 THR A CA 1
ATOM 897 C C . THR A 1 105 ? 43.144 -18.011 -72.765 1.00 50.25 105 THR A C 1
ATOM 899 O O . THR A 1 105 ? 44.254 -17.607 -73.097 1.00 50.25 105 THR A O 1
ATOM 902 N N . SER A 1 106 ? 42.980 -19.216 -72.201 1.00 54.50 106 SER A N 1
ATOM 903 C CA . SER A 1 106 ? 44.117 -20.108 -71.901 1.00 54.50 106 SER A CA 1
ATOM 904 C C . SER A 1 106 ? 44.815 -20.656 -73.156 1.00 54.50 106 SER A C 1
ATOM 906 O O . SER A 1 106 ? 46.023 -20.856 -73.149 1.00 54.50 106 SER A O 1
ATOM 908 N N . ARG A 1 107 ? 44.091 -20.823 -74.275 1.00 57.12 107 ARG A N 1
ATOM 909 C CA . ARG A 1 107 ? 44.662 -21.344 -75.535 1.00 57.12 107 ARG A CA 1
ATOM 910 C C . ARG A 1 107 ? 45.458 -20.305 -76.335 1.00 57.12 107 ARG A C 1
ATOM 912 O O . ARG A 1 107 ? 46.207 -20.684 -77.231 1.00 57.12 107 ARG A O 1
ATOM 919 N N . ALA A 1 108 ? 45.270 -19.008 -76.074 1.00 49.25 108 ALA A N 1
ATOM 920 C CA . ALA A 1 108 ? 45.966 -17.934 -76.790 1.00 49.25 108 ALA A CA 1
ATOM 921 C C . ALA A 1 108 ? 47.334 -17.617 -76.161 1.00 49.25 108 ALA A C 1
ATOM 923 O O . ALA A 1 108 ? 48.320 -17.483 -76.884 1.00 49.25 108 ALA A O 1
ATOM 924 N N . SER A 1 109 ? 47.416 -17.591 -74.826 1.00 55.78 109 SER A N 1
ATOM 925 C CA . SER A 1 109 ? 48.674 -17.400 -74.090 1.00 55.78 109 SER A CA 1
ATOM 926 C C . SER A 1 109 ? 49.637 -18.586 -74.247 1.00 55.78 109 SER A C 1
ATOM 928 O O . SER A 1 109 ? 50.844 -18.383 -74.382 1.00 55.78 109 SER A O 1
ATOM 930 N N . GLU A 1 110 ? 49.120 -19.817 -74.339 1.00 60.31 110 GLU A N 1
ATOM 931 C CA . GLU A 1 110 ? 49.920 -21.021 -74.621 1.00 60.31 110 GLU A CA 1
ATOM 932 C C . GLU A 1 110 ? 50.609 -20.973 -75.996 1.00 60.31 110 GLU A C 1
ATOM 934 O O . GLU A 1 110 ? 51.761 -21.390 -76.128 1.00 60.31 110 GLU A O 1
ATOM 939 N N . LYS A 1 111 ? 49.955 -20.407 -77.022 1.00 64.81 111 LYS A N 1
ATOM 940 C CA . LYS A 1 111 ? 50.534 -20.285 -78.372 1.00 64.81 111 LYS A CA 1
ATOM 941 C C . LYS A 1 111 ? 51.679 -19.271 -78.437 1.00 64.81 111 LYS A C 1
ATOM 943 O O . LYS A 1 111 ? 52.657 -19.510 -79.140 1.00 64.81 111 LYS A O 1
ATOM 948 N N . GLN A 1 112 ? 51.598 -18.169 -77.691 1.00 60.03 112 GLN A N 1
ATOM 949 C CA . GLN A 1 112 ? 52.635 -17.130 -77.671 1.00 60.03 112 GLN A CA 1
ATOM 950 C C . GLN A 1 112 ? 53.910 -17.597 -76.949 1.00 60.03 112 GLN A C 1
ATOM 952 O O . GLN A 1 112 ? 55.023 -17.307 -77.392 1.00 60.03 112 GLN A O 1
ATOM 957 N N . LEU A 1 113 ? 53.758 -18.398 -75.888 1.00 65.88 113 LEU A N 1
ATOM 958 C CA . LEU A 1 113 ? 54.883 -19.029 -75.195 1.00 65.88 113 LEU A CA 1
ATOM 959 C C . LEU A 1 113 ? 55.599 -20.062 -76.089 1.00 65.88 113 LEU A C 1
ATOM 961 O O . LEU A 1 113 ? 56.824 -20.167 -76.058 1.00 65.88 113 LEU A O 1
ATOM 965 N N . GLN A 1 114 ? 54.847 -20.794 -76.921 1.00 64.81 114 GLN A N 1
ATOM 966 C CA . GLN A 1 114 ? 55.410 -21.738 -77.895 1.00 64.81 114 GLN A CA 1
ATOM 967 C C . GLN A 1 114 ? 56.147 -21.045 -79.053 1.00 64.81 114 GLN A C 1
ATOM 969 O O . GLN A 1 114 ? 57.133 -21.591 -79.540 1.00 64.81 114 GLN A O 1
ATOM 974 N N . PHE A 1 115 ? 55.725 -19.845 -79.468 1.00 58.59 115 PHE A N 1
ATOM 975 C CA . PHE A 1 115 ? 56.457 -19.043 -80.458 1.00 58.59 115 PHE A CA 1
ATOM 976 C C . PHE A 1 115 ? 57.801 -18.526 -79.919 1.00 58.59 115 PHE A C 1
ATOM 978 O O . PHE A 1 115 ? 58.803 -18.623 -80.622 1.00 58.59 115 PHE A O 1
ATOM 985 N N . ARG A 1 116 ? 57.861 -18.065 -78.659 1.00 58.91 116 ARG A N 1
ATOM 986 C CA . ARG A 1 116 ? 59.127 -17.636 -78.026 1.00 58.91 116 ARG A CA 1
ATOM 987 C C . ARG A 1 116 ? 60.150 -18.769 -77.908 1.00 58.91 116 ARG A C 1
ATOM 989 O O . ARG A 1 116 ? 61.303 -18.575 -78.267 1.00 58.91 116 ARG A O 1
ATOM 996 N N . LYS A 1 117 ? 59.712 -19.970 -77.511 1.00 60.94 117 LYS A N 1
ATOM 997 C CA . LYS A 1 117 ? 60.588 -21.156 -77.433 1.00 60.94 117 LYS A CA 1
ATOM 998 C C . LYS A 1 117 ? 61.135 -21.612 -78.792 1.00 60.94 117 LYS A C 1
ATOM 1000 O O . LYS A 1 117 ? 62.178 -22.250 -78.826 1.00 60.94 117 LYS A O 1
ATOM 1005 N N . LYS A 1 118 ? 60.441 -21.308 -79.898 1.00 58.88 118 LYS A N 1
ATOM 1006 C CA . LYS A 1 118 ? 60.920 -21.596 -81.261 1.00 58.88 118 LYS A CA 1
ATOM 1007 C C . LYS A 1 118 ? 61.920 -20.551 -81.766 1.00 58.88 118 LYS A C 1
ATOM 1009 O O . LYS A 1 118 ? 62.835 -20.924 -82.481 1.00 58.88 118 LYS A O 1
ATOM 1014 N N . GLN A 1 119 ? 61.783 -19.284 -81.366 1.00 56.31 119 GLN A N 1
ATOM 1015 C CA . GLN A 1 119 ? 62.735 -18.222 -81.728 1.00 56.31 119 GLN A CA 1
ATOM 1016 C C . GLN A 1 119 ? 64.036 -18.276 -80.910 1.00 56.31 119 GLN A C 1
ATOM 1018 O O . GLN A 1 119 ? 65.094 -17.943 -81.428 1.00 56.31 119 GLN A O 1
ATOM 1023 N N . GLU A 1 120 ? 63.992 -18.756 -79.664 1.00 55.31 120 GLU A N 1
ATOM 1024 C CA . GLU A 1 120 ? 65.191 -18.941 -78.824 1.00 55.31 120 GLU A CA 1
ATOM 1025 C C . GLU A 1 120 ? 66.077 -20.132 -79.274 1.00 55.31 120 GLU A C 1
ATOM 1027 O O . GLU A 1 120 ? 67.190 -20.283 -78.778 1.00 55.31 120 GLU A O 1
ATOM 1032 N N . ALA A 1 121 ? 65.627 -20.949 -80.240 1.00 52.31 121 ALA A N 1
ATOM 1033 C CA . ALA A 1 121 ? 66.392 -22.056 -80.833 1.00 52.31 121 ALA A CA 1
ATOM 1034 C C . ALA A 1 121 ? 67.102 -21.701 -82.162 1.00 52.31 121 ALA A C 1
ATOM 1036 O O . ALA A 1 121 ? 67.849 -22.526 -82.683 1.00 52.31 121 ALA A O 1
ATOM 1037 N N . GLU A 1 122 ? 66.919 -20.489 -82.700 1.00 55.12 122 GLU A N 1
ATOM 1038 C CA . GLU A 1 122 ? 67.528 -20.034 -83.962 1.00 55.12 122 GLU A CA 1
ATOM 1039 C C . GLU A 1 122 ? 68.144 -18.629 -83.823 1.00 55.12 122 GLU A C 1
ATOM 1041 O O . GLU A 1 122 ? 67.714 -17.691 -84.482 1.00 55.12 122 GLU A O 1
ATOM 1046 N N . VAL A 1 123 ? 69.174 -18.458 -82.986 1.00 46.97 123 VAL A N 1
ATOM 1047 C CA . VAL A 1 123 ? 70.141 -17.350 -83.144 1.00 46.97 123 VAL A CA 1
ATOM 1048 C C . VAL A 1 123 ? 71.534 -17.832 -82.728 1.00 46.97 123 VAL A C 1
ATOM 1050 O O . VAL A 1 123 ? 71.953 -17.681 -81.586 1.00 46.97 123 VAL A O 1
ATOM 1053 N N . ASN A 1 124 ? 72.258 -18.408 -83.685 1.00 46.62 124 ASN A N 1
ATOM 1054 C CA . ASN A 1 124 ? 73.714 -18.514 -83.675 1.00 46.62 124 ASN A CA 1
ATOM 1055 C C . ASN A 1 124 ? 74.200 -17.846 -84.959 1.00 46.62 124 ASN A C 1
ATOM 1057 O O . ASN A 1 124 ? 74.077 -18.448 -86.015 1.00 46.62 124 ASN A O 1
ATOM 1061 N N . THR A 1 125 ? 74.743 -16.634 -84.853 1.00 37.22 125 THR A N 1
ATOM 1062 C CA . THR A 1 125 ? 75.870 -16.157 -85.670 1.00 37.22 125 THR A CA 1
ATOM 1063 C C . THR A 1 125 ? 76.427 -14.892 -85.029 1.00 37.22 125 THR A C 1
ATOM 1065 O O . THR A 1 125 ? 75.840 -13.811 -85.090 1.00 37.22 125 THR A O 1
ATOM 1068 N N . PHE A 1 126 ? 77.576 -15.083 -84.396 1.00 48.50 126 PHE A N 1
ATOM 1069 C CA . PHE A 1 126 ? 78.616 -14.086 -84.193 1.00 48.50 126 PHE A CA 1
ATOM 1070 C C . PHE A 1 126 ? 79.113 -13.575 -85.575 1.00 48.50 126 PHE A C 1
ATOM 1072 O O . PHE A 1 126 ? 78.893 -14.249 -86.580 1.00 48.50 126 PHE A O 1
ATOM 1079 N N . ASP A 1 127 ? 79.786 -12.415 -85.604 1.00 44.22 127 ASP A N 1
ATOM 1080 C CA . ASP A 1 127 ? 80.689 -11.938 -86.687 1.00 44.22 127 ASP A CA 1
ATOM 1081 C C . ASP A 1 127 ? 80.258 -10.915 -87.763 1.00 44.22 127 ASP A C 1
ATOM 1083 O O . ASP A 1 127 ? 80.771 -10.953 -88.877 1.00 44.22 127 ASP A O 1
ATOM 1087 N N . VAL A 1 128 ? 79.467 -9.877 -87.439 1.00 45.47 128 VAL A N 1
ATOM 1088 C CA . VAL A 1 128 ? 79.465 -8.637 -88.281 1.00 45.47 128 VAL A CA 1
ATOM 1089 C C . VAL A 1 128 ? 79.567 -7.319 -87.486 1.00 45.47 128 VAL A C 1
ATOM 1091 O O . VAL A 1 128 ? 79.832 -6.258 -88.047 1.00 45.47 128 VAL A O 1
ATOM 1094 N N . ILE A 1 129 ? 79.458 -7.348 -86.155 1.00 51.50 129 ILE A N 1
ATOM 1095 C CA . ILE A 1 129 ? 79.402 -6.121 -85.329 1.00 51.50 129 ILE A CA 1
ATOM 1096 C C . ILE A 1 129 ? 80.799 -5.573 -84.960 1.00 51.50 129 ILE A C 1
ATOM 1098 O O . ILE A 1 129 ? 80.924 -4.425 -84.542 1.00 51.50 129 ILE A O 1
ATOM 1102 N N . PHE A 1 130 ? 81.876 -6.330 -85.187 1.00 44.53 130 PHE A N 1
ATOM 1103 C CA . PHE A 1 130 ? 83.228 -5.908 -84.797 1.00 44.53 130 PHE A CA 1
ATOM 1104 C C . PHE A 1 130 ? 83.915 -4.961 -85.804 1.00 44.53 130 PHE A C 1
ATOM 1106 O O . PHE A 1 130 ? 84.772 -4.174 -85.414 1.00 44.53 130 PHE A O 1
ATOM 1113 N N . MET A 1 131 ? 83.521 -4.955 -87.086 1.00 44.09 131 MET A N 1
ATOM 1114 C CA . MET A 1 131 ? 84.213 -4.151 -88.114 1.00 44.09 131 MET A CA 1
ATOM 1115 C C . MET A 1 131 ? 83.686 -2.718 -88.289 1.00 44.09 131 MET A C 1
ATOM 1117 O O . MET A 1 131 ? 84.396 -1.877 -88.832 1.00 44.09 131 MET A O 1
ATOM 1121 N N . ILE A 1 132 ? 82.480 -2.396 -87.812 1.00 52.12 132 ILE A N 1
ATOM 1122 C CA . ILE A 1 132 ? 81.889 -1.054 -87.999 1.00 52.12 132 ILE A CA 1
ATOM 1123 C C . ILE A 1 132 ? 82.332 -0.075 -86.893 1.00 52.12 132 ILE A C 1
ATOM 1125 O O . ILE A 1 132 ? 82.391 1.134 -87.110 1.00 52.12 132 ILE A O 1
ATOM 1129 N N . VAL A 1 133 ? 82.717 -0.580 -85.717 1.00 51.59 133 VAL A N 1
ATOM 1130 C CA . VAL A 1 133 ? 82.989 0.247 -84.524 1.00 51.59 133 VAL A CA 1
ATOM 1131 C C . VAL A 1 133 ? 84.338 0.989 -84.592 1.00 51.59 133 VAL A C 1
ATOM 1133 O O . VAL A 1 133 ? 84.524 1.992 -83.908 1.00 51.59 133 VAL A O 1
ATOM 1136 N N . MET A 1 134 ? 85.269 0.570 -85.454 1.00 46.53 134 MET A N 1
ATOM 1137 C CA . MET A 1 134 ? 86.646 1.096 -85.480 1.00 46.53 134 MET A CA 1
ATOM 1138 C C . MET A 1 134 ? 86.888 2.292 -86.419 1.00 46.53 134 MET A C 1
ATOM 1140 O O . MET A 1 134 ? 87.987 2.838 -86.402 1.00 46.53 134 MET A O 1
ATOM 1144 N N . HIS A 1 135 ? 85.910 2.730 -87.223 1.00 50.38 135 HIS A N 1
ATOM 1145 C CA . HIS A 1 135 ? 86.170 3.720 -88.287 1.00 50.38 135 HIS A CA 1
ATOM 1146 C C . HIS A 1 135 ? 85.557 5.119 -88.093 1.00 50.38 135 HIS A C 1
ATOM 1148 O O . HIS A 1 135 ? 85.852 6.015 -88.881 1.00 50.38 135 HIS A O 1
ATOM 1154 N N . ILE A 1 136 ? 84.752 5.354 -87.049 1.00 53.84 136 ILE A N 1
ATOM 1155 C CA . ILE A 1 136 ? 84.000 6.616 -86.867 1.00 53.84 136 ILE A CA 1
ATOM 1156 C C . ILE A 1 136 ? 84.280 7.235 -85.486 1.00 53.84 136 ILE A C 1
ATOM 1158 O O . ILE A 1 136 ? 83.365 7.458 -84.700 1.00 53.84 136 ILE A O 1
ATOM 1162 N N . TYR A 1 137 ? 85.549 7.481 -85.146 1.00 56.00 137 TYR A N 1
ATOM 1163 C CA . TYR A 1 137 ? 85.924 7.983 -83.809 1.00 56.00 137 TYR A CA 1
ATOM 1164 C C . TYR A 1 137 ? 86.721 9.301 -83.698 1.00 56.00 137 TYR A C 1
ATOM 1166 O O . TYR A 1 137 ? 87.020 9.669 -82.564 1.00 56.00 137 TYR A O 1
ATOM 1174 N N . PRO A 1 138 ? 87.018 10.083 -84.763 1.00 51.97 138 PRO A N 1
ATOM 1175 C CA . PRO A 1 138 ? 87.615 11.406 -84.530 1.00 51.97 138 PRO A CA 1
ATOM 1176 C C . PRO A 1 138 ? 86.986 12.593 -85.292 1.00 51.97 138 PRO A C 1
ATOM 1178 O O . PRO A 1 138 ? 87.703 13.496 -85.707 1.00 51.97 138 PRO A O 1
ATOM 1181 N N . LEU A 1 139 ? 85.650 12.660 -85.426 1.00 49.19 139 LEU A N 1
ATOM 1182 C CA . LEU A 1 139 ? 84.940 13.892 -85.851 1.00 49.19 139 LEU A CA 1
ATOM 1183 C C . LEU A 1 139 ? 83.679 14.222 -85.012 1.00 49.19 139 LEU A C 1
ATOM 1185 O O . LEU A 1 139 ? 82.846 15.020 -85.428 1.00 49.19 139 LEU A O 1
ATOM 1189 N N . CYS A 1 140 ? 83.521 13.647 -83.811 1.00 49.66 140 CYS A N 1
ATOM 1190 C CA . CYS A 1 140 ? 82.428 13.987 -82.881 1.00 49.66 140 CYS A CA 1
ATOM 1191 C C . CYS A 1 140 ? 82.959 14.512 -81.549 1.00 49.66 140 CYS A C 1
ATOM 1193 O O . CYS A 1 140 ? 82.760 13.893 -80.516 1.00 49.66 140 CYS A O 1
ATOM 1195 N N . SER A 1 141 ? 83.652 15.652 -81.539 1.00 53.53 141 SER A N 1
ATOM 1196 C CA . SER A 1 141 ? 83.986 16.317 -80.265 1.00 53.53 141 SER A CA 1
ATOM 1197 C C . SER A 1 141 ? 83.260 17.650 -80.085 1.00 53.53 141 SER A C 1
ATOM 1199 O O . SER A 1 141 ? 82.839 17.953 -78.974 1.00 53.53 141 SER A O 1
ATOM 1201 N N . GLN A 1 142 ? 83.030 18.422 -81.154 1.00 48.50 142 GLN A N 1
ATOM 1202 C CA . GLN A 1 142 ? 82.331 19.713 -81.059 1.00 48.50 142 GLN A CA 1
ATOM 1203 C C . GLN A 1 142 ? 80.805 19.561 -81.181 1.00 48.50 142 GLN A C 1
ATOM 1205 O O . GLN A 1 142 ? 80.069 20.088 -80.352 1.00 48.50 142 GLN A O 1
ATOM 1210 N N . VAL A 1 143 ? 80.339 18.715 -82.109 1.00 54.00 143 VAL A N 1
ATOM 1211 C CA . VAL A 1 143 ? 78.935 18.259 -82.197 1.00 54.00 143 VAL A CA 1
ATOM 1212 C C . VAL A 1 143 ? 78.524 17.490 -80.937 1.00 54.00 143 VAL A C 1
ATOM 1214 O O . VAL A 1 143 ? 77.404 17.607 -80.463 1.00 54.00 143 VAL A O 1
ATOM 1217 N N . CYS A 1 144 ? 79.454 16.755 -80.327 1.00 49.25 144 CYS A N 1
ATOM 1218 C CA . CYS A 1 144 ? 79.199 15.990 -79.115 1.00 49.25 144 CYS A CA 1
ATOM 1219 C C . CYS A 1 144 ? 79.080 16.858 -77.835 1.00 49.25 144 CYS A C 1
ATOM 1221 O O . CYS A 1 144 ? 78.653 16.317 -76.825 1.00 49.25 144 CYS A O 1
ATOM 1223 N N . ASN A 1 145 ? 79.404 18.164 -77.833 1.00 55.62 145 ASN A N 1
ATOM 1224 C CA . ASN A 1 145 ? 79.229 19.043 -76.657 1.00 55.62 145 ASN A CA 1
ATOM 1225 C C . ASN A 1 145 ? 77.914 19.845 -76.697 1.00 55.62 145 ASN A C 1
ATOM 1227 O O . ASN A 1 145 ? 77.201 19.865 -75.698 1.00 55.62 145 ASN A O 1
ATOM 1231 N N . THR A 1 146 ? 77.518 20.393 -77.852 1.00 58.22 146 THR A N 1
ATOM 1232 C CA . THR A 1 146 ? 76.174 20.981 -78.034 1.00 58.22 146 THR A CA 1
ATOM 1233 C C . THR A 1 146 ? 75.079 19.914 -77.987 1.00 58.22 146 THR A C 1
ATOM 1235 O O . THR A 1 146 ? 74.011 20.142 -77.422 1.00 58.22 146 THR A O 1
ATOM 1238 N N . ASN A 1 147 ? 75.361 18.704 -78.486 1.00 71.75 147 ASN A N 1
ATOM 1239 C CA . ASN A 1 147 ? 74.457 17.567 -78.325 1.00 71.75 147 ASN A CA 1
ATOM 1240 C C . ASN A 1 147 ? 74.361 17.096 -76.870 1.00 71.75 147 ASN A C 1
ATOM 1242 O O . ASN A 1 147 ? 73.297 16.629 -76.486 1.00 71.75 147 ASN A O 1
ATOM 1246 N N . LYS A 1 148 ? 75.415 17.217 -76.047 1.00 78.81 148 LYS A N 1
ATOM 1247 C CA . LYS A 1 148 ? 75.334 16.876 -74.612 1.00 78.81 148 LYS A CA 1
ATOM 1248 C C . LYS A 1 148 ? 74.375 17.808 -73.884 1.00 78.81 148 LYS A C 1
ATOM 1250 O O . LYS A 1 148 ? 73.444 17.305 -73.274 1.00 78.81 148 LYS A O 1
ATOM 1255 N N . GLU A 1 149 ? 74.534 19.126 -74.024 1.00 77.06 149 GLU A N 1
ATOM 1256 C CA . GLU A 1 149 ? 73.627 20.110 -73.408 1.00 77.06 149 GLU A CA 1
ATOM 1257 C C . GLU A 1 149 ? 72.180 19.953 -73.905 1.00 77.06 149 GLU A C 1
ATOM 1259 O O . GLU A 1 149 ? 71.232 20.008 -73.124 1.00 77.06 149 GLU A O 1
ATOM 1264 N N . TYR A 1 150 ? 71.993 19.683 -75.199 1.00 80.94 150 TYR A N 1
ATOM 1265 C CA . TYR A 1 150 ? 70.679 19.395 -75.775 1.00 80.94 150 TYR A CA 1
ATOM 1266 C C . TYR A 1 150 ? 70.060 18.095 -75.225 1.00 80.94 150 TYR A C 1
ATOM 1268 O O . TYR A 1 150 ? 68.887 18.083 -74.854 1.00 80.94 150 TYR A O 1
ATOM 1276 N N . ILE A 1 151 ? 70.841 17.015 -75.106 1.00 81.38 151 ILE A N 1
ATOM 1277 C CA . ILE A 1 151 ? 70.401 15.743 -74.509 1.00 81.38 151 ILE A CA 1
ATOM 1278 C C . ILE A 1 151 ? 70.095 15.915 -73.013 1.00 81.38 151 ILE A C 1
ATOM 1280 O O . ILE A 1 151 ? 69.129 15.331 -72.530 1.00 81.38 151 ILE A O 1
ATOM 1284 N N . GLU A 1 152 ? 70.868 16.721 -72.283 1.00 85.12 152 GLU A N 1
ATOM 1285 C CA . GLU A 1 152 ? 70.639 17.038 -70.866 1.00 85.12 152 GLU A CA 1
ATOM 1286 C C . GLU A 1 152 ? 69.320 17.798 -70.678 1.00 85.12 152 GLU A C 1
ATOM 1288 O O . GLU A 1 152 ? 68.513 17.441 -69.822 1.00 85.12 152 GLU A O 1
ATOM 1293 N N . ASN A 1 153 ? 69.045 18.783 -71.540 1.00 87.44 153 ASN A N 1
ATOM 1294 C CA . ASN A 1 153 ? 67.775 19.507 -71.543 1.00 87.44 153 ASN A CA 1
ATOM 1295 C C . ASN A 1 153 ? 66.594 18.587 -71.888 1.00 87.44 153 ASN A C 1
ATOM 1297 O O . ASN A 1 153 ? 65.552 18.683 -71.249 1.00 87.44 153 ASN A O 1
ATOM 1301 N N . ILE A 1 154 ? 66.754 17.646 -72.829 1.00 82.31 154 ILE A N 1
ATOM 1302 C CA . ILE A 1 154 ? 65.726 16.630 -73.120 1.00 82.31 154 ILE A CA 1
ATOM 1303 C C . ILE A 1 154 ? 65.488 15.728 -71.907 1.00 82.31 154 ILE A C 1
ATOM 1305 O O . ILE A 1 154 ? 64.338 15.474 -71.557 1.00 82.31 154 ILE A O 1
ATOM 1309 N N . ARG A 1 155 ? 66.552 15.248 -71.251 1.00 88.38 155 ARG A N 1
ATOM 1310 C CA . ARG A 1 155 ? 66.441 14.422 -70.037 1.00 88.38 155 ARG A CA 1
ATOM 1311 C C . ARG A 1 155 ? 65.712 15.173 -68.927 1.00 88.38 155 ARG A C 1
ATOM 1313 O O . ARG A 1 155 ? 64.766 14.633 -68.365 1.00 88.38 155 ARG A O 1
ATOM 1320 N N . LYS A 1 156 ? 66.077 16.434 -68.692 1.00 91.06 156 LYS A N 1
ATOM 1321 C CA . LYS A 1 156 ? 65.425 17.304 -67.710 1.00 91.06 156 LYS A CA 1
ATOM 1322 C C . LYS A 1 156 ? 63.951 17.544 -68.043 1.00 91.06 156 LYS A C 1
ATOM 1324 O O . LYS A 1 156 ? 63.106 17.400 -67.169 1.00 91.06 156 LYS A O 1
ATOM 1329 N N . CYS A 1 157 ? 63.621 17.830 -69.303 1.00 87.31 157 CYS A N 1
ATOM 1330 C CA . CYS A 1 157 ? 62.227 17.962 -69.731 1.00 87.31 157 CYS A CA 1
ATOM 1331 C C . CYS A 1 157 ? 61.433 16.664 -69.525 1.00 87.31 157 CYS A C 1
ATOM 1333 O O . CYS A 1 157 ? 60.280 16.721 -69.114 1.00 87.31 157 CYS A O 1
ATOM 1335 N N . LEU A 1 158 ? 62.033 15.494 -69.765 1.00 90.25 158 LEU A N 1
ATOM 1336 C CA . LEU A 1 158 ? 61.383 14.203 -69.521 1.00 90.25 158 LEU A CA 1
ATOM 1337 C C . LEU A 1 158 ? 61.156 13.933 -68.027 1.00 90.25 158 LEU A C 1
ATOM 1339 O O . LEU A 1 158 ? 60.113 13.388 -67.668 1.00 90.25 158 LEU A O 1
ATOM 1343 N N . GLU A 1 159 ? 62.094 14.319 -67.162 1.00 88.44 159 GLU A N 1
ATOM 1344 C CA . GLU A 1 159 ? 61.947 14.228 -65.703 1.00 88.44 159 GLU A CA 1
ATOM 1345 C C . GLU A 1 159 ? 60.867 15.183 -65.178 1.00 88.44 159 GLU A C 1
ATOM 1347 O O . GLU A 1 159 ? 60.017 14.778 -64.385 1.00 88.44 159 GLU A O 1
ATOM 1352 N N . GLU A 1 160 ? 60.842 16.426 -65.662 1.00 89.31 160 GLU A N 1
ATOM 1353 C CA . GLU A 1 160 ? 59.802 17.407 -65.338 1.00 89.31 160 GLU A CA 1
ATOM 1354 C C . GLU A 1 160 ? 58.425 16.947 -65.833 1.00 89.31 160 GLU A C 1
ATOM 1356 O O . GLU A 1 160 ? 57.440 17.037 -65.097 1.00 89.31 160 GLU A O 1
ATOM 1361 N N . ASP A 1 161 ? 58.346 16.381 -67.040 1.00 89.12 161 ASP A N 1
ATOM 1362 C CA . ASP A 1 161 ? 57.119 15.800 -67.583 1.00 89.12 161 ASP A CA 1
ATOM 1363 C C . ASP A 1 161 ? 56.655 14.576 -66.787 1.00 89.12 161 ASP A C 1
ATOM 1365 O O . ASP A 1 161 ? 55.449 14.404 -66.570 1.00 89.12 161 ASP A O 1
ATOM 1369 N N . PHE A 1 162 ? 57.583 13.726 -66.339 1.00 86.69 162 PHE A N 1
ATOM 1370 C CA . PHE A 1 162 ? 57.286 12.586 -65.475 1.00 86.69 162 PHE A CA 1
ATOM 1371 C C . PHE A 1 162 ? 56.743 13.056 -64.119 1.00 86.69 162 PHE A C 1
ATOM 1373 O O . PHE A 1 162 ? 55.649 12.645 -63.728 1.00 86.69 162 PHE A O 1
ATOM 1380 N N . ALA A 1 163 ? 57.417 14.005 -63.465 1.00 91.94 163 ALA A N 1
ATOM 1381 C CA . ALA A 1 163 ? 56.963 14.605 -62.212 1.00 91.94 163 ALA A CA 1
ATOM 1382 C C . ALA A 1 163 ? 55.612 15.329 -62.372 1.00 91.94 163 ALA A C 1
ATOM 1384 O O . ALA A 1 163 ? 54.740 15.243 -61.505 1.00 91.94 163 ALA A O 1
ATOM 1385 N N . ALA A 1 164 ? 55.380 16.007 -63.499 1.00 88.56 164 ALA A N 1
ATOM 1386 C CA . ALA A 1 164 ? 54.110 16.668 -63.783 1.00 88.56 164 ALA A CA 1
ATOM 1387 C C . ALA A 1 164 ? 52.965 15.659 -63.979 1.00 88.56 164 ALA A C 1
ATOM 1389 O O . ALA A 1 164 ? 51.827 15.931 -63.581 1.00 88.56 164 ALA A O 1
ATOM 1390 N N . ARG A 1 165 ? 53.233 14.490 -64.577 1.00 84.06 165 ARG A N 1
ATOM 1391 C CA . ARG A 1 165 ? 52.258 13.389 -64.690 1.00 84.06 165 ARG A CA 1
ATOM 1392 C C . ARG A 1 165 ? 51.966 12.778 -63.330 1.00 84.06 165 ARG A C 1
ATOM 1394 O O . ARG A 1 165 ? 50.795 12.692 -62.972 1.00 84.06 165 ARG A O 1
ATOM 1401 N N . GLU A 1 166 ? 52.997 12.477 -62.553 1.00 89.19 166 GLU A N 1
ATOM 1402 C CA . GLU A 1 166 ? 52.854 11.926 -61.207 1.00 89.19 166 GLU A CA 1
ATOM 1403 C C . GLU A 1 166 ? 52.067 12.878 -60.297 1.00 89.19 166 GLU A C 1
ATOM 1405 O O . GLU A 1 166 ? 51.135 12.466 -59.615 1.00 89.19 166 GLU A O 1
ATOM 1410 N N . GLN A 1 167 ? 52.324 14.187 -60.353 1.00 88.44 167 GLN A N 1
ATOM 1411 C CA . GLN A 1 167 ? 51.532 15.165 -59.606 1.00 88.44 167 GLN A CA 1
ATOM 1412 C C . GLN A 1 167 ? 50.068 15.227 -60.058 1.00 88.44 167 GLN A C 1
ATOM 1414 O O . GLN A 1 167 ? 49.179 15.389 -59.217 1.00 88.44 167 GLN A O 1
ATOM 1419 N N . ARG A 1 168 ? 49.786 15.127 -61.365 1.00 89.38 168 ARG A N 1
ATOM 1420 C CA . ARG A 1 168 ? 48.403 15.066 -61.873 1.00 89.38 168 ARG A CA 1
ATOM 1421 C C . ARG A 1 168 ? 47.717 13.788 -61.410 1.00 89.38 168 ARG A C 1
ATOM 1423 O O . ARG A 1 168 ? 46.558 13.852 -61.010 1.00 89.38 168 ARG A O 1
ATOM 1430 N N . GLU A 1 169 ? 48.419 12.663 -61.422 1.00 86.88 169 GLU A N 1
ATOM 1431 C CA . GLU A 1 169 ? 47.921 11.389 -60.909 1.00 86.88 169 GLU A CA 1
ATOM 1432 C C . GLU A 1 169 ? 47.679 11.462 -59.403 1.00 86.88 169 GLU A C 1
ATOM 1434 O O . GLU A 1 169 ? 46.577 11.164 -58.966 1.00 86.88 169 GLU A O 1
ATOM 1439 N N . MET A 1 170 ? 48.596 12.021 -58.616 1.00 94.00 170 MET A N 1
ATOM 1440 C CA . MET A 1 170 ? 48.405 12.263 -57.184 1.00 94.00 170 MET A CA 1
ATOM 1441 C C . MET A 1 170 ? 47.234 13.203 -56.886 1.00 94.00 170 MET A C 1
ATOM 1443 O O . MET A 1 170 ? 46.535 13.023 -55.893 1.00 94.00 170 MET A O 1
ATOM 1447 N N . ARG A 1 171 ? 46.981 14.223 -57.716 1.00 92.12 171 ARG A N 1
ATOM 1448 C CA . ARG A 1 171 ? 45.785 15.078 -57.581 1.00 92.12 171 ARG A CA 1
ATOM 1449 C C . ARG A 1 171 ? 44.508 14.307 -57.912 1.00 92.12 171 ARG A C 1
ATOM 1451 O O . ARG A 1 171 ? 43.538 14.441 -57.179 1.00 92.12 171 ARG A O 1
ATOM 1458 N N . ARG A 1 172 ? 44.515 13.485 -58.967 1.00 93.81 172 ARG A N 1
ATOM 1459 C CA . ARG A 1 172 ? 43.377 12.624 -59.335 1.00 93.81 172 ARG A CA 1
ATOM 1460 C C . ARG A 1 172 ? 43.090 11.588 -58.248 1.00 93.81 172 ARG A C 1
ATOM 1462 O O . ARG A 1 172 ? 41.945 11.455 -57.838 1.00 93.81 172 ARG A O 1
ATOM 1469 N N . CYS A 1 173 ? 44.123 10.921 -57.739 1.00 93.50 173 CYS A N 1
ATOM 1470 C CA . CYS A 1 173 ? 44.019 9.946 -56.659 1.00 93.50 173 CYS A CA 1
ATOM 1471 C C . CYS A 1 173 ? 43.544 10.598 -55.356 1.00 93.50 173 CYS A C 1
ATOM 1473 O O . CYS A 1 173 ? 42.654 10.056 -54.710 1.00 93.50 173 CYS A O 1
ATOM 1475 N N . ARG A 1 174 ? 44.063 11.780 -54.988 1.00 93.88 174 ARG A N 1
ATOM 1476 C CA . ARG A 1 174 ? 43.583 12.527 -53.812 1.00 93.88 174 ARG A CA 1
ATOM 1477 C C . ARG A 1 174 ? 42.133 12.966 -53.950 1.00 93.88 174 ARG A C 1
ATOM 1479 O O . ARG A 1 174 ? 41.351 12.665 -53.064 1.00 93.88 174 ARG A O 1
ATOM 1486 N N . ALA A 1 175 ? 41.759 13.577 -55.073 1.00 94.69 175 ALA A N 1
ATOM 1487 C CA . ALA A 1 175 ? 40.377 13.988 -55.311 1.00 94.69 175 ALA A CA 1
ATOM 1488 C C . ALA A 1 175 ? 39.407 12.794 -55.258 1.00 94.69 175 ALA A C 1
ATOM 1490 O O . ALA A 1 175 ? 38.313 12.913 -54.716 1.00 94.69 175 ALA A O 1
ATOM 1491 N N . LEU A 1 176 ? 39.814 11.626 -55.772 1.00 94.56 176 LEU A N 1
ATOM 1492 C CA . LEU A 1 176 ? 39.011 10.405 -55.693 1.00 94.56 176 LEU A CA 1
ATOM 1493 C C . LEU A 1 176 ? 38.885 9.889 -54.251 1.00 94.56 176 LEU A C 1
ATOM 1495 O O . LEU A 1 176 ? 37.791 9.524 -53.829 1.00 94.56 176 LEU A O 1
ATOM 1499 N N . MET A 1 177 ? 39.981 9.871 -53.488 1.00 94.38 177 MET A N 1
ATOM 1500 C CA . MET A 1 177 ? 39.949 9.481 -52.075 1.00 94.38 177 MET A CA 1
ATOM 1501 C C . MET A 1 177 ? 39.094 10.436 -51.243 1.00 94.38 177 MET A C 1
ATOM 1503 O O . MET A 1 177 ? 38.283 9.976 -50.450 1.00 94.38 177 MET A O 1
ATOM 1507 N N . GLU A 1 178 ? 39.211 11.744 -51.463 1.00 94.88 178 GLU A N 1
ATOM 1508 C CA . GLU A 1 178 ? 38.386 12.758 -50.802 1.00 94.88 178 GLU A CA 1
ATOM 1509 C C . GLU A 1 178 ? 36.900 12.585 -51.141 1.00 94.88 178 GLU A C 1
ATOM 1511 O O . GLU A 1 178 ? 36.057 12.685 -50.254 1.00 94.88 178 GLU A O 1
ATOM 1516 N N . GLN A 1 179 ? 36.558 12.254 -52.392 1.00 93.12 179 GLN A N 1
ATOM 1517 C CA . GLN A 1 179 ? 35.178 11.934 -52.778 1.00 93.12 179 GLN A CA 1
ATOM 1518 C C . GLN A 1 179 ? 34.649 10.682 -52.067 1.00 93.12 179 GLN A C 1
ATOM 1520 O O . GLN A 1 179 ? 33.518 10.689 -51.578 1.00 93.12 179 GLN A O 1
ATOM 1525 N N . LEU A 1 180 ? 35.456 9.619 -51.988 1.00 95.31 180 LEU A N 1
ATOM 1526 C CA . LEU A 1 180 ? 35.085 8.393 -51.277 1.00 95.31 180 LEU A CA 1
ATOM 1527 C C . LEU A 1 180 ? 34.914 8.649 -49.778 1.00 95.31 180 LEU A C 1
ATOM 1529 O O . LEU A 1 180 ? 33.912 8.231 -49.204 1.00 95.31 180 LEU A O 1
ATOM 1533 N N . GLN A 1 181 ? 35.841 9.389 -49.172 1.00 95.56 181 GLN A N 1
ATOM 1534 C CA . GLN A 1 181 ? 35.808 9.741 -47.757 1.00 95.56 181 GLN A CA 1
ATOM 1535 C C . GLN A 1 181 ? 34.622 10.654 -47.425 1.00 95.56 181 GLN A C 1
ATOM 1537 O O . GLN A 1 181 ? 33.964 10.457 -46.409 1.00 95.56 181 GLN A O 1
ATOM 1542 N N . ALA A 1 182 ? 34.299 11.625 -48.283 1.00 94.81 182 ALA A N 1
ATOM 1543 C CA . ALA A 1 182 ? 33.132 12.486 -48.100 1.00 94.81 182 ALA A CA 1
ATOM 1544 C C . ALA A 1 182 ? 31.822 11.685 -48.151 1.00 94.81 182 ALA A C 1
ATOM 1546 O O . ALA A 1 182 ? 30.919 11.916 -47.348 1.00 94.81 182 ALA A O 1
ATOM 1547 N N . HIS A 1 183 ? 31.724 10.720 -49.066 1.00 94.31 183 HIS A N 1
ATOM 1548 C CA . HIS A 1 183 ? 30.571 9.830 -49.142 1.00 94.31 183 HIS A CA 1
ATOM 1549 C C . HIS A 1 183 ? 30.498 8.873 -47.940 1.00 94.31 183 HIS A C 1
ATOM 1551 O O . HIS A 1 183 ? 29.414 8.658 -47.400 1.00 94.31 183 HIS A O 1
ATOM 1557 N N . GLU A 1 184 ? 31.628 8.333 -47.479 1.00 92.50 184 GLU A N 1
ATOM 1558 C CA . GLU A 1 184 ? 31.692 7.510 -46.265 1.00 92.50 184 GLU A CA 1
ATOM 1559 C C . GLU A 1 184 ? 31.252 8.301 -45.025 1.00 92.50 184 GLU A C 1
ATOM 1561 O O . GLU A 1 184 ? 30.359 7.850 -44.309 1.00 92.50 184 GLU A O 1
ATOM 1566 N N . ALA A 1 185 ? 31.753 9.526 -44.848 1.00 94.94 185 ALA A N 1
ATOM 1567 C CA . ALA A 1 185 ? 31.343 10.416 -43.764 1.00 94.94 185 ALA A CA 1
ATOM 1568 C C . ALA A 1 185 ? 29.831 10.709 -43.794 1.00 94.94 185 ALA A C 1
ATOM 1570 O O . ALA A 1 185 ? 29.166 10.666 -42.762 1.00 94.94 185 ALA A O 1
ATOM 1571 N N . GLN A 1 186 ? 29.242 10.940 -44.974 1.00 94.31 186 GLN A N 1
ATOM 1572 C CA . GLN A 1 186 ? 27.787 11.106 -45.103 1.00 94.31 186 GLN A CA 1
ATOM 1573 C C . GLN A 1 186 ? 27.015 9.843 -44.697 1.00 94.31 186 GLN A C 1
ATOM 1575 O O . GLN A 1 186 ? 25.976 9.934 -44.042 1.00 94.31 186 GLN A O 1
ATOM 1580 N N . GLN A 1 187 ? 27.508 8.656 -45.062 1.00 93.06 187 GLN A N 1
ATOM 1581 C CA . GLN A 1 187 ? 26.885 7.401 -44.642 1.00 93.06 187 GLN A CA 1
ATOM 1582 C C . GLN A 1 187 ? 26.965 7.190 -43.130 1.00 93.06 187 GLN A C 1
ATOM 1584 O O . GLN A 1 187 ? 26.024 6.650 -42.546 1.00 93.06 187 GLN A O 1
ATOM 1589 N N . GLU A 1 188 ? 28.060 7.599 -42.494 1.00 91.62 188 GLU A N 1
ATOM 1590 C CA . GLU A 1 188 ? 28.212 7.545 -41.040 1.00 91.62 188 GLU A CA 1
ATOM 1591 C C . GLU A 1 188 ? 27.210 8.462 -40.340 1.00 91.62 188 GLU A C 1
ATOM 1593 O O . GLU A 1 188 ? 26.462 7.981 -39.489 1.00 91.62 188 GLU A O 1
ATOM 1598 N N . VAL A 1 189 ? 27.075 9.713 -40.792 1.00 95.69 189 VAL A N 1
ATOM 1599 C CA . VAL A 1 189 ? 26.066 10.655 -40.275 1.00 95.69 189 VAL A CA 1
ATOM 1600 C C . VAL A 1 189 ? 24.655 10.068 -40.385 1.00 95.69 189 VAL A C 1
ATOM 1602 O O . VAL A 1 189 ? 23.905 10.080 -39.412 1.00 95.69 189 VAL A O 1
ATOM 1605 N N . LEU A 1 190 ? 24.293 9.456 -41.519 1.00 95.31 190 LEU A N 1
ATOM 1606 C CA . LEU A 1 190 ? 22.976 8.821 -41.672 1.00 95.31 190 LEU A CA 1
ATOM 1607 C C . LEU A 1 190 ? 22.771 7.638 -40.709 1.00 95.31 190 LEU A C 1
ATOM 1609 O O . LEU A 1 190 ? 21.666 7.430 -40.198 1.00 95.31 190 LEU A O 1
ATOM 1613 N N . ARG A 1 191 ? 23.813 6.837 -40.447 1.00 94.25 191 ARG A N 1
ATOM 1614 C CA . ARG A 1 191 ? 23.743 5.731 -39.472 1.00 94.25 191 ARG A CA 1
ATOM 1615 C C . ARG A 1 191 ? 23.558 6.265 -38.053 1.00 94.25 191 ARG A C 1
ATOM 1617 O O . ARG A 1 191 ? 22.754 5.708 -37.296 1.00 94.25 191 ARG A O 1
ATOM 1624 N N . GLU A 1 192 ? 24.265 7.337 -37.710 1.00 94.88 192 GLU A N 1
ATOM 1625 C CA . GLU A 1 192 ? 24.155 8.019 -36.422 1.00 94.88 192 GLU A CA 1
ATOM 1626 C C . GLU A 1 192 ? 22.769 8.634 -36.235 1.00 94.88 192 GLU A C 1
ATOM 1628 O O . GLU A 1 192 ? 22.119 8.362 -35.227 1.00 94.88 192 GLU A O 1
ATOM 1633 N N . GLU A 1 193 ? 22.246 9.352 -37.227 1.00 95.75 193 GLU A N 1
ATOM 1634 C CA . GLU A 1 193 ? 20.897 9.925 -37.195 1.00 95.75 193 GLU A CA 1
ATOM 1635 C C . GLU A 1 193 ? 19.823 8.854 -36.977 1.00 95.75 193 GLU A C 1
ATOM 1637 O O . GLU A 1 193 ? 18.923 9.016 -36.149 1.00 95.75 193 GLU A O 1
ATOM 1642 N N . GLN A 1 194 ? 19.921 7.710 -37.661 1.00 94.94 194 GLN A N 1
ATOM 1643 C CA . GLN A 1 194 ? 19.001 6.593 -37.441 1.00 94.94 194 GLN A CA 1
ATOM 1644 C C . GLN A 1 194 ? 19.083 6.046 -36.011 1.00 94.94 194 GLN A C 1
ATOM 1646 O O . GLN A 1 194 ? 18.061 5.664 -35.431 1.00 94.94 194 GLN A O 1
ATOM 1651 N N . MET A 1 195 ? 20.284 5.979 -35.433 1.00 94.44 195 MET A N 1
ATOM 1652 C CA . MET A 1 195 ? 20.467 5.565 -34.043 1.00 94.44 195 MET A CA 1
ATOM 1653 C C . MET A 1 195 ? 19.883 6.597 -33.075 1.00 94.44 195 MET A C 1
ATOM 1655 O O . MET A 1 195 ? 19.116 6.219 -32.188 1.00 94.44 195 MET A O 1
ATOM 1659 N N . ILE A 1 196 ? 20.167 7.882 -33.288 1.00 96.31 196 ILE A N 1
ATOM 1660 C CA . ILE A 1 196 ? 19.642 8.997 -32.498 1.00 96.31 196 ILE A CA 1
ATOM 1661 C C . ILE A 1 196 ? 18.115 9.001 -32.537 1.00 96.31 196 ILE A C 1
ATOM 1663 O 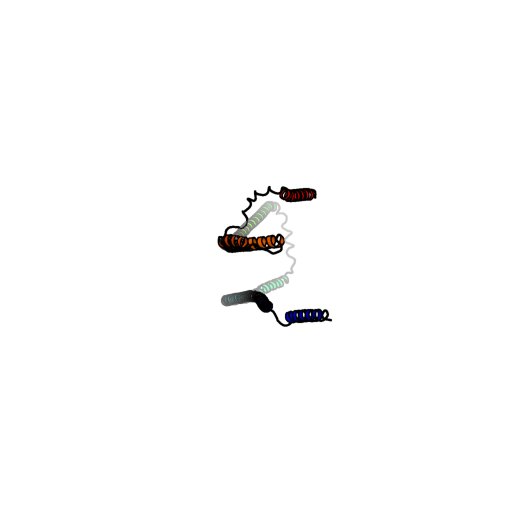O . ILE A 1 196 ? 17.495 9.085 -31.485 1.00 96.31 196 ILE A O 1
ATOM 1667 N N . ASN A 1 197 ? 17.488 8.823 -33.701 1.00 96.06 197 ASN A N 1
ATOM 1668 C CA . ASN A 1 197 ? 16.028 8.783 -33.825 1.00 96.06 197 ASN A CA 1
ATOM 1669 C C . ASN A 1 197 ? 15.406 7.617 -33.038 1.00 96.06 197 ASN A C 1
ATOM 1671 O O . ASN A 1 197 ? 14.408 7.798 -32.335 1.00 96.06 197 ASN A O 1
ATOM 1675 N N . ARG A 1 198 ? 16.022 6.426 -33.083 1.00 96.94 198 ARG A N 1
ATOM 1676 C CA . ARG A 1 198 ? 15.587 5.276 -32.268 1.00 96.94 198 ARG A CA 1
ATOM 1677 C C . ARG A 1 198 ? 15.700 5.572 -30.771 1.00 96.94 198 ARG A C 1
ATOM 1679 O O . ARG A 1 198 ? 14.735 5.357 -30.037 1.00 96.94 198 ARG A O 1
ATOM 1686 N N . LEU A 1 199 ? 16.842 6.102 -30.332 1.00 96.25 199 LEU A N 1
ATOM 1687 C CA . LEU A 1 199 ? 17.087 6.457 -28.930 1.00 96.25 199 LEU A CA 1
ATOM 1688 C C . LEU A 1 199 ? 16.187 7.603 -28.459 1.00 96.25 199 LEU A C 1
ATOM 1690 O O . LEU A 1 199 ? 15.693 7.583 -27.337 1.00 96.25 199 LEU A O 1
ATOM 1694 N N . MET A 1 200 ? 15.913 8.581 -29.317 1.00 94.25 200 MET A N 1
ATOM 1695 C CA . MET A 1 200 ? 15.033 9.706 -29.020 1.00 94.25 200 MET A CA 1
ATOM 1696 C C . MET A 1 200 ? 13.602 9.226 -28.779 1.00 94.25 200 MET A C 1
ATOM 1698 O O . MET A 1 200 ? 12.971 9.641 -27.805 1.00 94.25 200 MET A O 1
ATOM 1702 N N . HIS A 1 201 ? 13.099 8.308 -29.608 1.00 95.69 201 HIS A N 1
ATOM 1703 C CA . HIS A 1 201 ? 11.798 7.687 -29.374 1.00 95.69 201 HIS A CA 1
ATOM 1704 C C . HIS A 1 201 ? 11.765 6.880 -28.073 1.00 95.69 201 HIS A C 1
ATOM 1706 O O . HIS A 1 201 ? 10.799 7.008 -27.320 1.00 95.69 201 HIS A O 1
ATOM 1712 N N . GLN A 1 202 ? 12.815 6.110 -27.768 1.00 93.62 202 GLN A N 1
ATOM 1713 C CA . GLN A 1 202 ? 12.923 5.387 -26.494 1.00 93.62 202 GLN A CA 1
ATOM 1714 C C . GLN A 1 202 ? 12.915 6.348 -25.299 1.00 93.62 202 GLN A C 1
ATOM 1716 O O . GLN A 1 202 ? 12.083 6.210 -24.406 1.00 93.62 202 GLN A O 1
ATOM 1721 N N . MET A 1 203 ? 13.735 7.398 -25.332 1.00 95.38 203 MET A N 1
ATOM 1722 C CA . MET A 1 203 ? 13.785 8.428 -24.293 1.00 95.38 203 MET A CA 1
ATOM 1723 C C . MET A 1 203 ? 12.423 9.114 -24.100 1.00 95.38 203 MET A C 1
ATOM 1725 O O . MET A 1 203 ? 12.011 9.403 -22.976 1.00 95.38 203 MET A O 1
ATOM 1729 N N . GLN A 1 204 ? 11.687 9.385 -25.182 1.00 95.44 204 GLN A N 1
ATOM 1730 C CA . GLN A 1 204 ? 10.337 9.945 -25.094 1.00 95.44 204 GLN A CA 1
ATOM 1731 C C . GLN A 1 204 ? 9.334 8.961 -24.481 1.00 95.44 204 GLN A C 1
ATOM 1733 O O . GLN A 1 204 ? 8.475 9.382 -23.704 1.00 95.44 204 GLN A O 1
ATOM 1738 N N . GLN A 1 205 ? 9.413 7.672 -24.821 1.00 95.12 205 GLN A N 1
ATOM 1739 C CA . GLN A 1 205 ? 8.577 6.638 -24.207 1.00 95.12 205 GLN A CA 1
ATOM 1740 C C . GLN A 1 205 ? 8.863 6.527 -22.705 1.00 95.12 205 GLN A C 1
ATOM 1742 O O . GLN A 1 205 ? 7.925 6.552 -21.908 1.00 95.12 205 GLN A O 1
ATOM 1747 N N . GLU A 1 206 ? 10.135 6.514 -22.306 1.00 93.00 206 GLU A N 1
ATOM 1748 C CA . GLU A 1 206 ? 10.546 6.494 -20.899 1.00 93.00 206 GLU A CA 1
ATOM 1749 C C . GLU A 1 206 ? 10.037 7.715 -20.131 1.00 93.00 206 GLU A C 1
ATOM 1751 O O . GLU A 1 206 ? 9.483 7.565 -19.043 1.00 93.00 206 GLU A O 1
ATOM 1756 N N . LYS A 1 207 ? 10.124 8.918 -20.714 1.00 95.88 207 LYS A N 1
ATOM 1757 C CA . LYS A 1 207 ? 9.564 10.140 -20.110 1.00 95.88 207 LYS A CA 1
ATOM 1758 C C . LYS A 1 207 ? 8.057 10.024 -19.871 1.00 95.88 207 LYS A C 1
ATOM 1760 O O . LYS A 1 207 ? 7.583 10.394 -18.798 1.00 95.88 207 LYS A O 1
ATOM 1765 N N . ARG A 1 208 ? 7.291 9.484 -20.830 1.00 96.56 208 ARG A N 1
ATOM 1766 C CA . ARG A 1 208 ? 5.837 9.276 -20.660 1.00 96.56 208 ARG A CA 1
ATOM 1767 C C . ARG A 1 208 ? 5.541 8.283 -19.541 1.00 96.56 208 ARG A C 1
ATOM 1769 O O . ARG A 1 208 ? 4.697 8.563 -18.691 1.00 96.56 208 ARG A O 1
ATOM 1776 N N . ILE A 1 209 ? 6.259 7.160 -19.514 1.00 96.88 209 ILE A N 1
ATOM 1777 C CA . ILE A 1 209 ? 6.119 6.144 -18.466 1.00 96.88 209 ILE A CA 1
ATOM 1778 C C . ILE A 1 209 ? 6.476 6.744 -17.100 1.00 96.88 209 ILE A C 1
ATOM 1780 O O . ILE A 1 209 ? 5.747 6.539 -16.134 1.00 96.88 209 ILE A O 1
ATOM 1784 N N . ALA A 1 210 ? 7.541 7.544 -17.011 1.00 97.69 210 ALA A N 1
ATOM 1785 C CA . ALA A 1 210 ? 7.950 8.204 -15.776 1.00 97.69 210 ALA A CA 1
ATOM 1786 C C . ALA A 1 210 ? 6.863 9.145 -15.229 1.00 97.69 210 ALA A C 1
ATOM 1788 O O . ALA A 1 210 ? 6.556 9.096 -14.036 1.00 97.69 210 ALA A O 1
ATOM 1789 N N . VAL A 1 211 ? 6.228 9.947 -16.092 1.00 97.44 211 VAL A N 1
ATOM 1790 C CA . VAL A 1 211 ? 5.116 10.832 -15.702 1.00 97.44 211 VAL A CA 1
ATOM 1791 C C . VAL A 1 211 ? 3.912 10.024 -15.210 1.00 97.44 211 VAL A C 1
ATOM 1793 O O . VAL A 1 211 ? 3.377 10.314 -14.138 1.00 97.44 211 VAL A O 1
ATOM 1796 N N . GLN A 1 212 ? 3.517 8.973 -15.936 1.00 97.12 212 GLN A N 1
ATOM 1797 C CA . GLN A 1 212 ? 2.419 8.090 -15.521 1.00 97.12 212 GLN A CA 1
ATOM 1798 C C . GLN A 1 212 ? 2.709 7.419 -14.172 1.00 97.12 212 GLN A C 1
ATOM 1800 O O . GLN A 1 212 ? 1.857 7.405 -13.282 1.00 97.12 212 GLN A O 1
ATOM 1805 N N . LEU A 1 213 ? 3.932 6.920 -13.976 1.00 98.06 213 LEU A N 1
ATOM 1806 C CA . LEU A 1 213 ? 4.366 6.336 -12.709 1.00 98.06 213 LEU A CA 1
ATOM 1807 C C . LEU A 1 213 ? 4.322 7.356 -11.570 1.00 98.06 213 LEU A C 1
ATOM 1809 O O . LEU A 1 213 ? 3.907 7.013 -10.463 1.00 98.06 213 LEU A O 1
ATOM 1813 N N . MET A 1 214 ? 4.719 8.605 -11.817 1.00 97.44 214 MET A N 1
ATOM 1814 C CA . MET A 1 214 ? 4.648 9.671 -10.819 1.00 97.44 214 MET A CA 1
ATOM 1815 C C . MET A 1 214 ? 3.196 9.989 -10.434 1.00 97.44 214 MET A C 1
ATOM 1817 O O . MET A 1 214 ? 2.894 10.114 -9.245 1.00 97.44 214 MET A O 1
ATOM 1821 N N . GLN A 1 215 ? 2.281 10.040 -11.407 1.00 97.31 215 GLN A N 1
ATOM 1822 C CA . GLN A 1 215 ? 0.851 10.235 -11.157 1.00 97.31 215 GLN A CA 1
ATOM 1823 C C . GLN A 1 215 ? 0.257 9.082 -10.337 1.00 97.31 215 GLN A C 1
ATOM 1825 O O . GLN A 1 215 ? -0.412 9.333 -9.333 1.00 97.31 215 GLN A O 1
ATOM 1830 N N . ILE A 1 216 ? 0.560 7.830 -10.697 1.00 98.19 216 ILE A N 1
ATOM 1831 C CA . ILE A 1 216 ? 0.109 6.643 -9.955 1.00 98.19 216 ILE A CA 1
ATOM 1832 C C . ILE A 1 216 ? 0.678 6.643 -8.534 1.00 98.19 216 ILE A C 1
ATOM 1834 O O . ILE A 1 216 ? -0.053 6.370 -7.584 1.00 98.19 216 ILE A O 1
ATOM 1838 N N . LYS A 1 217 ? 1.962 6.981 -8.351 1.00 97.62 217 LYS A N 1
ATOM 1839 C CA . LYS A 1 217 ? 2.572 7.097 -7.016 1.00 97.62 217 LYS A CA 1
ATOM 1840 C C . LYS A 1 217 ? 1.852 8.140 -6.165 1.00 97.62 217 LYS A C 1
ATOM 1842 O O . LYS A 1 217 ? 1.526 7.851 -5.017 1.00 97.62 217 LYS A O 1
ATOM 1847 N N . ARG A 1 218 ? 1.547 9.311 -6.733 1.00 97.56 218 ARG A N 1
ATOM 1848 C CA . ARG A 1 218 ? 0.802 10.371 -6.038 1.00 97.56 218 ARG A CA 1
ATOM 1849 C C . ARG A 1 218 ? -0.612 9.925 -5.662 1.00 97.56 218 ARG A C 1
ATOM 1851 O O . ARG A 1 218 ? -1.023 10.122 -4.524 1.00 97.56 218 ARG A O 1
ATOM 1858 N N . GLN A 1 219 ? -1.338 9.293 -6.585 1.00 97.44 219 GLN A N 1
ATOM 1859 C CA . GLN A 1 219 ? -2.677 8.755 -6.321 1.00 97.44 219 GLN A CA 1
ATOM 1860 C C . GLN A 1 219 ? -2.648 7.664 -5.245 1.00 97.44 219 GLN A C 1
ATOM 1862 O O . GLN A 1 219 ? -3.473 7.669 -4.334 1.00 97.44 219 GLN A O 1
ATOM 1867 N N . LYS A 1 220 ? -1.671 6.754 -5.305 1.00 98.06 220 LYS A N 1
ATOM 1868 C CA . LYS A 1 220 ? -1.506 5.685 -4.317 1.00 98.06 220 LYS A CA 1
ATOM 1869 C C . LYS A 1 220 ? -1.190 6.236 -2.930 1.00 98.06 220 LYS A C 1
ATOM 1871 O O . LYS A 1 220 ? -1.727 5.723 -1.953 1.00 98.06 220 LYS A O 1
ATOM 1876 N N . GLU A 1 221 ? -0.357 7.269 -2.838 1.00 97.06 221 GLU A N 1
ATOM 1877 C CA . GLU A 1 221 ? -0.074 7.913 -1.555 1.00 97.06 221 GLU A CA 1
ATOM 1878 C C . GLU A 1 221 ? -1.322 8.609 -1.003 1.00 97.06 221 GLU A C 1
ATOM 1880 O O . GLU A 1 221 ? -1.644 8.422 0.164 1.00 97.06 221 GLU A O 1
ATOM 1885 N N . ALA A 1 222 ? -2.107 9.294 -1.841 1.00 97.94 222 ALA A N 1
ATOM 1886 C CA . ALA A 1 222 ? -3.390 9.857 -1.414 1.00 97.94 222 ALA A CA 1
ATOM 1887 C C . ALA A 1 222 ? -4.355 8.776 -0.886 1.00 97.94 222 ALA A C 1
ATOM 1889 O O . ALA A 1 222 ? -4.948 8.944 0.176 1.00 97.94 222 ALA A O 1
ATOM 1890 N N . LEU A 1 223 ? -4.465 7.628 -1.565 1.00 97.94 223 LEU A N 1
ATOM 1891 C CA . LEU A 1 223 ? -5.278 6.498 -1.093 1.00 97.94 223 LEU A CA 1
ATOM 1892 C C . LEU A 1 223 ? -4.757 5.910 0.223 1.00 97.94 223 LEU A C 1
ATOM 1894 O O . LEU A 1 223 ? -5.548 5.571 1.102 1.00 97.94 223 LEU A O 1
ATOM 1898 N N . ARG A 1 224 ? -3.433 5.804 0.378 1.00 98.25 224 ARG A N 1
ATOM 1899 C CA . ARG A 1 224 ? -2.805 5.354 1.624 1.00 98.25 224 ARG A CA 1
ATOM 1900 C C . ARG A 1 224 ? -3.137 6.302 2.775 1.00 98.25 224 ARG A C 1
ATOM 1902 O O . ARG A 1 224 ? -3.540 5.827 3.834 1.00 98.25 224 ARG A O 1
ATOM 1909 N N . GLN A 1 225 ? -3.005 7.610 2.562 1.00 95.50 225 GLN A N 1
ATOM 1910 C CA . GLN A 1 225 ? -3.345 8.623 3.561 1.00 95.50 225 GLN A CA 1
ATOM 1911 C C . GLN A 1 225 ? -4.836 8.590 3.905 1.00 95.50 225 GLN A C 1
ATOM 1913 O O . GLN A 1 225 ? -5.181 8.570 5.082 1.00 95.50 225 GLN A O 1
ATOM 1918 N N . ASN A 1 226 ? -5.718 8.461 2.909 1.00 97.62 226 ASN A N 1
ATOM 1919 C CA . ASN A 1 226 ? -7.158 8.315 3.132 1.00 97.62 226 ASN A CA 1
ATOM 1920 C C . ASN A 1 226 ? -7.490 7.076 3.970 1.00 97.62 226 ASN A C 1
ATOM 1922 O O . ASN A 1 226 ? -8.322 7.152 4.870 1.00 97.62 226 ASN A O 1
ATOM 1926 N N . ARG A 1 227 ? -6.822 5.945 3.714 1.00 97.38 227 ARG A N 1
ATOM 1927 C CA . ARG A 1 227 ? -7.010 4.725 4.504 1.00 97.38 227 ARG A CA 1
ATOM 1928 C C . ARG A 1 227 ? -6.569 4.917 5.955 1.00 97.38 227 ARG A C 1
ATOM 1930 O O . ARG A 1 227 ? -7.326 4.574 6.855 1.00 97.38 227 ARG A O 1
ATOM 1937 N N . ILE A 1 228 ? -5.386 5.494 6.181 1.00 97.56 228 ILE A N 1
ATOM 1938 C CA . ILE A 1 228 ? -4.883 5.787 7.534 1.00 97.56 228 ILE A CA 1
ATOM 1939 C C . ILE A 1 228 ? -5.829 6.750 8.255 1.00 97.56 228 ILE A C 1
ATOM 1941 O O . ILE A 1 228 ? -6.142 6.548 9.424 1.00 97.56 228 ILE A O 1
ATOM 1945 N N . PHE A 1 229 ? -6.299 7.784 7.562 1.00 97.94 229 PHE A N 1
ATOM 1946 C CA . PHE A 1 229 ? -7.231 8.757 8.114 1.00 97.94 229 PHE A CA 1
ATOM 1947 C C . PHE A 1 229 ? -8.554 8.101 8.523 1.00 97.94 229 PHE A C 1
ATOM 1949 O O . PHE A 1 229 ? -9.007 8.289 9.648 1.00 97.94 229 PHE A O 1
ATOM 1956 N N . GLN A 1 230 ? -9.136 7.272 7.655 1.00 96.88 230 GLN A N 1
ATOM 1957 C CA . GLN A 1 230 ? -10.351 6.526 7.978 1.00 96.88 230 GLN A CA 1
ATOM 1958 C C . GLN A 1 230 ? -10.135 5.583 9.163 1.00 96.88 230 GLN A C 1
ATOM 1960 O O . GLN A 1 230 ? -10.942 5.589 10.086 1.00 96.88 230 GLN A O 1
ATOM 1965 N N . GLU A 1 231 ? -9.046 4.810 9.175 1.00 95.88 231 GLU A N 1
ATOM 1966 C CA . GLU A 1 231 ? -8.713 3.911 10.286 1.00 95.88 231 GLU A CA 1
ATOM 1967 C C . GLU A 1 231 ? -8.591 4.675 11.614 1.00 95.88 231 GLU A C 1
ATOM 1969 O O . GLU A 1 231 ? -9.175 4.244 12.606 1.00 95.88 231 GLU A O 1
ATOM 1974 N N . ARG A 1 232 ? -7.936 5.845 11.630 1.00 97.56 232 ARG A N 1
ATOM 1975 C CA . ARG A 1 232 ? -7.871 6.711 12.823 1.00 97.56 232 ARG A CA 1
ATOM 1976 C C . ARG A 1 232 ? -9.250 7.186 13.267 1.00 97.56 232 ARG A C 1
ATOM 1978 O O . ARG A 1 232 ? -9.583 7.054 14.434 1.00 97.56 232 ARG A O 1
ATOM 1985 N N . GLN A 1 233 ? -10.080 7.657 12.340 1.00 94.69 233 GLN A N 1
ATOM 1986 C CA . GLN A 1 233 ? -11.444 8.103 12.641 1.00 94.69 233 GLN A CA 1
ATOM 1987 C C . GLN A 1 233 ? -12.333 6.970 13.178 1.00 94.69 233 GLN A C 1
ATOM 1989 O O . GLN A 1 233 ? -13.225 7.202 13.993 1.00 94.69 233 GLN A O 1
ATOM 1994 N N . TYR A 1 234 ? -12.125 5.730 12.727 1.00 95.75 234 TYR A N 1
ATOM 1995 C CA . TYR A 1 234 ? -12.796 4.567 13.311 1.00 95.75 234 TYR A CA 1
ATOM 1996 C C . TYR A 1 234 ? -12.280 4.257 14.712 1.00 95.75 234 TYR A C 1
ATOM 1998 O O . TYR A 1 234 ? -13.089 3.980 15.589 1.00 95.75 234 TYR A O 1
ATOM 2006 N N . GLN A 1 235 ? -10.965 4.315 14.931 1.00 94.69 235 GLN A N 1
ATOM 2007 C CA . GLN A 1 235 ? -10.362 4.083 16.245 1.00 94.69 235 GLN A CA 1
ATOM 2008 C C . GLN A 1 235 ? -10.805 5.127 17.274 1.00 94.69 235 GLN A C 1
ATOM 2010 O O . GLN A 1 235 ? -11.154 4.761 18.391 1.00 94.69 235 GLN A O 1
ATOM 2015 N N . GLU A 1 236 ? -10.836 6.402 16.888 1.00 96.31 236 GLU A N 1
ATOM 2016 C CA . GLU A 1 236 ? -11.294 7.507 17.734 1.00 96.31 236 GLU A CA 1
ATOM 2017 C C . GLU A 1 236 ? -12.761 7.332 18.131 1.00 96.31 236 GLU A C 1
ATOM 2019 O O . GLU A 1 236 ? -13.064 7.358 19.321 1.00 96.31 236 GLU A O 1
ATOM 2024 N N . ARG A 1 237 ? -13.654 7.056 17.169 1.00 96.62 237 ARG A N 1
ATOM 2025 C CA . ARG A 1 237 ? -15.069 6.772 17.468 1.00 96.62 237 ARG A CA 1
ATOM 2026 C C . ARG A 1 237 ? -15.236 5.549 18.359 1.00 96.62 237 ARG A C 1
ATOM 2028 O O . ARG A 1 237 ? -15.970 5.606 19.332 1.00 96.62 237 ARG A O 1
ATOM 2035 N N . HIS A 1 238 ? -14.500 4.472 18.088 1.00 96.94 238 HIS A N 1
ATOM 2036 C CA . HIS A 1 238 ? -14.540 3.282 18.936 1.00 96.94 238 HIS A CA 1
A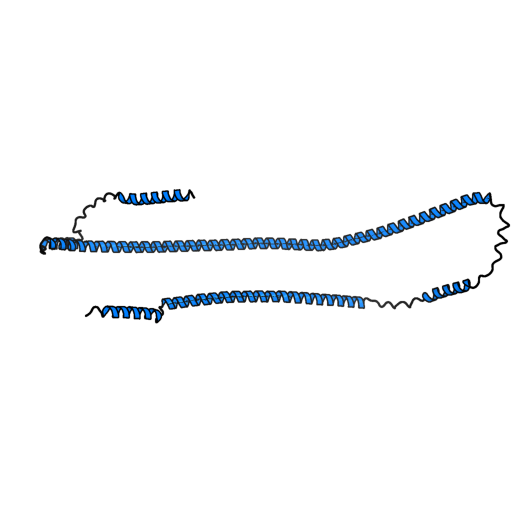TOM 2037 C C . HIS A 1 238 ? -14.104 3.563 20.374 1.00 96.94 238 HIS A C 1
ATOM 2039 O O . HIS A 1 238 ? -14.682 3.004 21.304 1.00 96.94 238 HIS A O 1
ATOM 2045 N N . LEU A 1 239 ? -13.071 4.389 20.561 1.00 96.38 239 LEU A N 1
ATOM 2046 C CA . LEU A 1 239 ? -12.590 4.755 21.887 1.00 96.38 239 LEU A CA 1
ATOM 2047 C C . LEU A 1 239 ? -13.603 5.643 22.616 1.00 96.38 239 LEU A C 1
ATOM 2049 O O . LEU A 1 239 ? -13.841 5.425 23.800 1.00 96.38 239 LEU A O 1
ATOM 2053 N N . GLN A 1 240 ? -14.214 6.595 21.908 1.00 96.69 240 GLN A N 1
ATOM 2054 C CA . GLN A 1 240 ? -15.279 7.442 22.444 1.00 96.69 240 GLN A CA 1
ATOM 2055 C C . GLN A 1 240 ? -16.495 6.612 22.855 1.00 96.69 240 GLN A C 1
ATOM 2057 O O . GLN A 1 240 ? -16.919 6.700 24.000 1.00 96.69 240 GLN A O 1
ATOM 2062 N N . ASP A 1 241 ? -16.985 5.731 21.982 1.00 96.38 241 ASP A N 1
ATOM 2063 C CA . ASP A 1 241 ? -18.110 4.841 22.284 1.00 96.38 241 ASP A CA 1
ATOM 2064 C C . ASP A 1 241 ? -17.812 3.947 23.498 1.00 96.38 241 ASP A C 1
ATOM 2066 O O . ASP A 1 241 ? -18.683 3.701 24.334 1.00 96.38 241 ASP A O 1
ATOM 2070 N N . PHE A 1 242 ? -16.568 3.469 23.622 1.00 96.69 242 PHE A N 1
ATOM 2071 C CA . PHE A 1 242 ? -16.131 2.687 24.775 1.00 96.69 242 PHE A CA 1
ATOM 2072 C C . PHE A 1 242 ? -16.129 3.518 26.064 1.00 96.69 242 PHE A C 1
ATOM 2074 O O . PHE A 1 242 ? -16.631 3.054 27.086 1.00 96.69 242 PHE A O 1
ATOM 2081 N N . GLN A 1 243 ? -15.597 4.742 26.022 1.00 95.44 243 GLN A N 1
ATOM 2082 C CA . GLN A 1 243 ? -15.602 5.657 27.166 1.00 95.44 243 GLN A CA 1
ATOM 2083 C C . GLN A 1 243 ? -17.028 6.027 27.580 1.00 95.44 243 GLN A C 1
ATOM 2085 O O . GLN A 1 243 ? -17.378 5.877 28.745 1.00 95.44 243 GLN A O 1
ATOM 2090 N N . GLU A 1 244 ? -17.885 6.398 26.630 1.00 96.88 244 GLU A N 1
ATOM 2091 C CA . GLU A 1 244 ? -19.286 6.703 26.910 1.00 96.88 244 GLU A CA 1
ATOM 2092 C C . GLU A 1 244 ? -20.035 5.505 27.503 1.00 96.88 244 GLU A C 1
ATOM 2094 O O . GLU A 1 244 ? -20.871 5.677 28.390 1.00 96.88 244 GLU A O 1
ATOM 2099 N N . ALA A 1 245 ? -19.761 4.283 27.037 1.00 97.56 245 ALA A N 1
ATOM 2100 C CA . ALA A 1 245 ? -20.353 3.080 27.612 1.00 97.56 245 ALA A CA 1
ATOM 2101 C C . ALA A 1 245 ? -19.905 2.867 29.066 1.00 97.56 245 ALA A C 1
ATOM 2103 O O . ALA A 1 245 ? -20.749 2.589 29.919 1.00 97.56 245 ALA A O 1
ATOM 2104 N N . MET A 1 246 ? -18.613 3.057 29.353 1.00 96.88 246 MET A N 1
ATOM 2105 C CA . MET A 1 246 ? -18.069 2.988 30.713 1.00 96.88 246 MET A CA 1
ATOM 2106 C C . MET A 1 246 ? -18.697 4.045 31.626 1.00 96.88 246 MET A C 1
ATOM 2108 O O . MET A 1 246 ? -19.109 3.719 32.738 1.00 96.88 246 MET A O 1
ATOM 2112 N N . ASP A 1 247 ? -18.839 5.283 31.151 1.00 96.56 247 ASP A N 1
ATOM 2113 C CA . ASP A 1 247 ? -19.453 6.371 31.914 1.00 96.56 247 ASP A CA 1
ATOM 2114 C C . ASP A 1 247 ? -20.938 6.096 32.187 1.00 96.56 247 ASP A C 1
ATOM 2116 O O . ASP A 1 247 ? -21.422 6.283 33.305 1.00 96.56 247 ASP A O 1
ATOM 2120 N N . ARG A 1 248 ? -21.679 5.582 31.196 1.00 96.50 248 ARG A N 1
ATOM 2121 C CA . ARG A 1 248 ? -23.084 5.177 31.374 1.00 96.50 248 ARG A CA 1
ATOM 2122 C C . ARG A 1 248 ? -23.219 4.051 32.397 1.00 96.50 248 ARG A C 1
ATOM 2124 O O . ARG A 1 248 ? -24.121 4.095 33.232 1.00 96.50 248 ARG A O 1
ATOM 2131 N N . GLU A 1 249 ? -22.343 3.051 32.346 1.00 96.00 249 GLU A N 1
ATOM 2132 C CA . GLU A 1 249 ? -22.359 1.928 33.284 1.00 96.00 249 GLU A CA 1
ATOM 2133 C C . GLU A 1 249 ? -21.989 2.380 34.707 1.00 96.00 249 GLU A C 1
ATOM 2135 O O . GLU A 1 249 ? -22.670 2.000 35.664 1.00 96.00 249 GLU A O 1
ATOM 2140 N N . ALA A 1 250 ? -21.006 3.277 34.843 1.00 97.12 250 ALA A N 1
ATOM 2141 C CA . ALA A 1 250 ? -20.643 3.912 36.109 1.00 97.12 250 ALA A CA 1
ATOM 2142 C C . ALA A 1 250 ? -21.814 4.708 36.703 1.00 97.12 250 ALA A C 1
ATOM 2144 O O . ALA A 1 250 ? -22.162 4.511 37.867 1.00 97.12 250 ALA A O 1
ATOM 2145 N N . LEU A 1 251 ? -22.509 5.521 35.898 1.00 97.38 251 LEU A N 1
ATOM 2146 C CA . LEU A 1 251 ? -23.702 6.241 36.350 1.00 97.38 251 LEU A CA 1
ATOM 2147 C C . LEU A 1 251 ? -24.792 5.275 36.827 1.00 97.38 251 LEU A C 1
ATOM 2149 O O . LEU A 1 251 ? -25.382 5.488 37.887 1.00 97.38 251 LEU A O 1
ATOM 2153 N N . VAL A 1 252 ? -25.074 4.200 36.087 1.00 97.19 252 VAL A N 1
ATOM 2154 C CA . VAL A 1 252 ? -26.074 3.201 36.505 1.00 97.19 252 VAL A CA 1
ATOM 2155 C C . VAL A 1 252 ? -25.669 2.533 37.823 1.00 97.19 252 VAL A C 1
ATOM 2157 O O . VAL A 1 252 ? -26.529 2.357 38.697 1.00 97.19 252 VAL A O 1
ATOM 2160 N N . ALA A 1 253 ? -24.386 2.203 37.989 1.00 97.12 253 ALA A N 1
ATOM 2161 C CA . ALA A 1 253 ? -23.839 1.631 39.215 1.00 97.12 253 ALA A CA 1
ATOM 2162 C C . ALA A 1 253 ? -23.960 2.599 40.403 1.00 97.12 253 ALA A C 1
ATOM 2164 O O . ALA A 1 253 ? -24.452 2.192 41.457 1.00 97.12 253 ALA A O 1
ATOM 2165 N N . ASP A 1 254 ? -23.636 3.878 40.222 1.00 96.81 254 ASP A N 1
ATOM 2166 C CA . ASP A 1 254 ? -23.766 4.915 41.251 1.00 96.81 254 ASP A CA 1
ATOM 2167 C C . ASP A 1 254 ? -25.222 5.105 41.675 1.00 96.81 254 ASP A C 1
ATOM 2169 O O . ASP A 1 254 ? -25.545 5.123 42.865 1.00 96.81 254 ASP A O 1
ATOM 2173 N N . HIS A 1 255 ? -26.146 5.168 40.712 1.00 96.88 255 HIS A N 1
ATOM 2174 C CA . HIS A 1 255 ? -27.575 5.255 41.010 1.00 96.88 255 HIS A CA 1
ATOM 2175 C C . HIS A 1 255 ? -28.070 4.001 41.743 1.00 96.88 255 HIS A C 1
ATOM 2177 O O . HIS A 1 255 ? -28.891 4.100 42.661 1.00 96.88 255 HIS A O 1
ATOM 2183 N N . ALA A 1 256 ? -27.588 2.812 41.367 1.00 96.38 256 ALA A N 1
ATOM 2184 C CA . ALA A 1 256 ? -27.904 1.571 42.068 1.00 96.38 256 ALA A CA 1
ATOM 2185 C C . ALA A 1 256 ? -27.353 1.579 43.499 1.00 96.38 256 ALA A C 1
ATOM 2187 O O . ALA A 1 256 ? -28.099 1.268 44.431 1.00 96.38 256 ALA A O 1
ATOM 2188 N N . GLN A 1 257 ? -26.105 2.010 43.689 1.00 96.50 257 GLN A N 1
ATOM 2189 C CA . GLN A 1 257 ? -25.467 2.133 44.993 1.00 96.50 257 GLN A CA 1
ATOM 2190 C C . GLN A 1 257 ? -26.189 3.159 45.872 1.00 96.50 257 GLN A C 1
ATOM 2192 O O . GLN A 1 257 ? -26.448 2.879 47.039 1.00 96.50 257 GLN A O 1
ATOM 2197 N N . ALA A 1 258 ? -26.583 4.311 45.327 1.00 96.88 258 ALA A N 1
ATOM 2198 C CA . ALA A 1 258 ? -27.338 5.333 46.043 1.00 96.88 258 ALA A CA 1
ATOM 2199 C C . ALA A 1 258 ? -28.717 4.820 46.487 1.00 96.88 258 ALA A C 1
ATOM 2201 O O . ALA A 1 258 ? -29.122 5.044 47.628 1.00 96.88 258 ALA A O 1
ATOM 2202 N N . ARG A 1 259 ? -29.433 4.077 45.628 1.00 96.62 259 ARG A N 1
ATOM 2203 C CA . ARG A 1 259 ? -30.692 3.408 46.012 1.00 96.62 259 ARG A CA 1
ATOM 2204 C C . ARG A 1 259 ? -30.471 2.374 47.114 1.00 96.62 259 ARG A C 1
ATOM 2206 O O . ARG A 1 259 ? -31.282 2.292 48.035 1.00 96.62 259 ARG A O 1
ATOM 2213 N N . PHE A 1 260 ? -29.386 1.605 47.026 1.00 96.50 260 PHE A N 1
ATOM 2214 C CA . PHE A 1 260 ? -29.030 0.616 48.039 1.00 96.50 260 PHE A CA 1
ATOM 2215 C C . PHE A 1 260 ? -28.706 1.279 49.376 1.00 96.50 260 PHE A C 1
ATOM 2217 O O . PHE A 1 260 ? -29.249 0.865 50.393 1.00 96.50 260 PHE A O 1
ATOM 2224 N N . ARG A 1 261 ? -27.899 2.348 49.369 1.00 96.81 261 ARG A N 1
ATOM 2225 C CA . ARG A 1 261 ? -27.589 3.157 50.554 1.00 96.81 261 ARG A CA 1
ATOM 2226 C C . ARG A 1 261 ? -28.852 3.711 51.193 1.00 96.81 261 ARG A C 1
ATOM 2228 O O . ARG A 1 261 ? -29.055 3.476 52.371 1.00 96.81 261 ARG A O 1
ATOM 2235 N N . LYS A 1 262 ? -29.748 4.327 50.413 1.00 97.19 262 LYS A N 1
ATOM 2236 C CA . LYS A 1 262 ? -31.035 4.825 50.927 1.00 97.19 262 LYS A CA 1
ATOM 2237 C C . LYS A 1 262 ? -31.836 3.721 51.617 1.00 97.19 262 LYS A C 1
ATOM 2239 O O . LYS A 1 262 ? -32.241 3.897 52.758 1.00 97.19 262 LYS A O 1
ATOM 2244 N N . ARG A 1 263 ? -32.021 2.569 50.956 1.00 96.00 263 ARG A N 1
ATOM 2245 C CA . ARG A 1 263 ? -32.722 1.414 51.552 1.00 96.00 263 ARG A CA 1
ATOM 2246 C C . ARG A 1 263 ? -32.033 0.923 52.822 1.00 96.00 263 ARG A C 1
ATOM 2248 O O . ARG A 1 263 ? -32.706 0.661 53.812 1.00 96.00 263 ARG A O 1
ATOM 2255 N N . PHE A 1 264 ? -30.710 0.822 52.797 1.00 96.62 264 PHE A N 1
ATOM 2256 C CA . PHE A 1 264 ? -29.914 0.399 53.940 1.00 96.62 264 PHE A CA 1
ATOM 2257 C C . PHE A 1 264 ? -30.037 1.373 55.116 1.00 96.62 264 PHE A C 1
ATOM 2259 O O . PHE A 1 264 ? -30.280 0.932 56.232 1.00 96.62 264 PHE A O 1
ATOM 2266 N N . ASP A 1 265 ? -29.934 2.680 54.875 1.00 95.69 265 ASP A N 1
ATOM 2267 C CA . ASP A 1 265 ? -30.086 3.718 55.896 1.00 95.69 265 ASP A CA 1
ATOM 2268 C C . ASP A 1 265 ? -31.501 3.710 56.493 1.00 95.69 265 ASP A C 1
ATOM 2270 O O . ASP A 1 265 ? -31.646 3.828 57.709 1.00 95.69 265 ASP A O 1
ATOM 2274 N N . THR A 1 266 ? -32.540 3.486 55.676 1.00 94.81 266 THR A N 1
ATOM 2275 C CA . THR A 1 266 ? -33.915 3.289 56.166 1.00 94.81 266 THR A CA 1
ATOM 2276 C C . THR A 1 266 ? -34.013 2.065 57.080 1.00 94.81 266 THR A C 1
ATOM 2278 O O . THR A 1 266 ? -34.515 2.179 58.196 1.00 94.81 2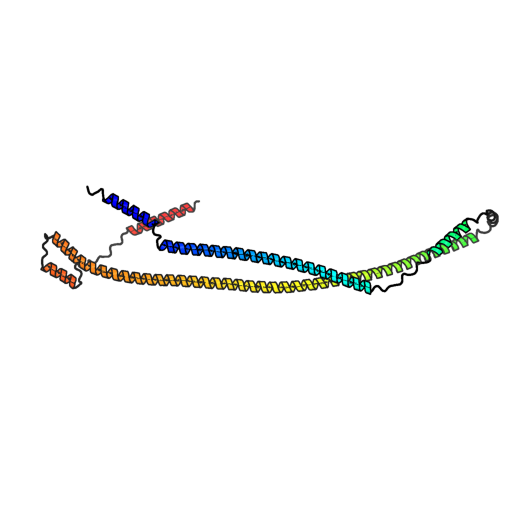66 THR A O 1
ATOM 2281 N N . CYS A 1 267 ? -33.503 0.904 56.652 1.00 95.19 267 CYS A N 1
ATOM 2282 C CA . CYS A 1 267 ? -33.498 -0.306 57.479 1.00 95.19 267 CYS A CA 1
ATOM 2283 C C . CYS A 1 267 ? -32.682 -0.124 58.765 1.00 95.19 267 CYS A C 1
ATOM 2285 O O . CYS A 1 267 ? -33.122 -0.566 59.821 1.00 95.19 267 CYS A O 1
ATOM 2287 N N . ARG A 1 268 ? -31.527 0.551 58.698 1.00 95.06 268 ARG A N 1
ATOM 2288 C CA . ARG A 1 268 ? -30.702 0.883 59.867 1.00 95.06 268 ARG A CA 1
ATOM 2289 C C . ARG A 1 268 ? -31.477 1.750 60.857 1.00 95.06 268 ARG A C 1
ATOM 2291 O O . ARG A 1 268 ? -31.407 1.483 62.049 1.00 95.06 268 ARG A O 1
ATOM 2298 N N . GLY A 1 269 ? -32.218 2.749 60.375 1.00 89.81 269 GLY A N 1
ATOM 2299 C CA . GLY A 1 269 ? -33.067 3.595 61.217 1.00 89.81 269 GLY A CA 1
ATOM 2300 C C . GLY A 1 269 ? -34.151 2.798 61.946 1.00 89.81 269 GLY A C 1
ATOM 2301 O O . GLY A 1 269 ? -34.273 2.911 63.161 1.00 89.81 269 GLY A O 1
ATOM 2302 N N . ILE A 1 270 ? -34.874 1.932 61.225 1.00 89.38 270 ILE A N 1
ATOM 2303 C CA . ILE A 1 270 ? -35.908 1.060 61.813 1.00 89.38 270 ILE A CA 1
ATOM 2304 C C . ILE A 1 270 ? -35.294 0.090 62.832 1.00 89.38 270 ILE A C 1
ATOM 2306 O O . ILE A 1 270 ? -35.829 -0.087 63.922 1.00 89.38 270 ILE A O 1
ATOM 2310 N N . LEU A 1 271 ? -34.159 -0.531 62.497 1.00 91.44 271 LEU A N 1
ATOM 2311 C CA . LEU A 1 271 ? -33.453 -1.425 63.416 1.00 91.44 271 LEU A CA 1
ATOM 2312 C C . LEU A 1 271 ? -33.009 -0.689 64.681 1.00 91.44 271 LEU A C 1
ATOM 2314 O O . LEU A 1 271 ? -33.190 -1.234 65.763 1.00 91.44 271 LEU A O 1
ATOM 2318 N N . GLY A 1 272 ? -32.495 0.538 64.563 1.00 87.94 272 GLY A N 1
ATOM 2319 C CA . GLY A 1 272 ? -32.170 1.381 65.717 1.00 87.94 272 GLY A CA 1
ATOM 2320 C C . GLY A 1 272 ? -33.382 1.596 66.623 1.00 87.94 272 GLY A C 1
ATOM 2321 O O . GLY A 1 272 ? -33.322 1.282 67.806 1.00 87.94 272 GLY A O 1
ATOM 2322 N N . GLN A 1 273 ? -34.525 1.980 66.043 1.00 85.50 273 GLN A N 1
ATOM 2323 C CA . GLN A 1 273 ? -35.776 2.161 66.791 1.00 85.50 273 GLN A CA 1
ATOM 2324 C C . GLN A 1 273 ? -36.233 0.899 67.544 1.00 85.50 273 GLN A C 1
ATOM 2326 O O . GLN A 1 273 ? -36.865 1.026 68.585 1.00 85.50 273 GLN A O 1
ATOM 2331 N N . ILE A 1 274 ? -35.937 -0.310 67.051 1.00 87.75 274 ILE A N 1
ATOM 2332 C CA . ILE A 1 274 ? -36.275 -1.578 67.731 1.00 87.75 274 ILE A CA 1
ATOM 2333 C C . ILE A 1 274 ? -35.234 -1.933 68.801 1.00 87.75 274 ILE A C 1
ATOM 2335 O O . ILE A 1 274 ? -35.578 -2.402 69.889 1.00 87.75 274 ILE A O 1
ATOM 2339 N N . VAL A 1 275 ? -33.953 -1.753 68.481 1.00 91.00 275 VAL A N 1
ATOM 2340 C CA . VAL A 1 275 ? -32.838 -2.142 69.349 1.00 91.00 275 VAL A CA 1
ATOM 2341 C C . VAL A 1 275 ? -32.760 -1.245 70.581 1.00 91.00 275 VAL A C 1
ATOM 2343 O O . VAL A 1 275 ? -32.489 -1.760 71.662 1.00 91.00 275 VAL A O 1
ATOM 2346 N N . ASP A 1 276 ? -33.052 0.048 70.460 1.00 87.38 276 ASP A N 1
ATOM 2347 C CA . ASP A 1 276 ? -33.021 1.006 71.572 1.00 87.38 276 ASP A CA 1
ATOM 2348 C C . ASP A 1 276 ? -33.914 0.580 72.763 1.00 87.38 276 ASP A C 1
ATOM 2350 O O . ASP A 1 276 ? -33.385 0.381 73.861 1.00 87.38 276 ASP A O 1
ATOM 2354 N N . PRO A 1 277 ? -35.234 0.343 72.601 1.00 84.94 277 PRO A N 1
ATOM 2355 C CA . PRO A 1 277 ? -36.093 -0.117 73.692 1.00 84.94 277 PRO A CA 1
ATOM 2356 C C . PRO A 1 277 ? -35.762 -1.535 74.161 1.00 84.94 277 PRO A C 1
ATOM 2358 O O . PRO A 1 277 ? -35.881 -1.817 75.353 1.00 84.94 277 PRO A O 1
ATOM 2361 N N . ALA A 1 278 ? -35.308 -2.428 73.274 1.00 88.19 278 ALA A N 1
ATOM 2362 C CA . ALA A 1 278 ? -34.880 -3.770 73.671 1.00 88.19 278 ALA A CA 1
ATOM 2363 C C . ALA A 1 278 ? -33.631 -3.730 74.571 1.00 88.19 278 ALA A C 1
ATOM 2365 O O . ALA A 1 278 ? -33.567 -4.432 75.583 1.00 88.19 278 ALA A O 1
ATOM 2366 N N . THR A 1 279 ? -32.668 -2.870 74.231 1.00 88.31 279 THR A N 1
ATOM 2367 C CA . THR A 1 279 ? -31.436 -2.652 74.998 1.00 88.31 279 THR A CA 1
ATOM 2368 C C . THR A 1 279 ? -31.767 -2.004 76.337 1.00 88.31 279 THR A C 1
ATOM 2370 O O . THR A 1 279 ? -31.377 -2.532 77.378 1.00 88.31 279 THR A O 1
ATOM 2373 N N . LYS A 1 280 ? -32.599 -0.952 76.339 1.00 85.56 280 LYS A N 1
ATOM 2374 C CA . LYS A 1 280 ? -33.069 -0.292 77.563 1.00 85.56 280 LYS A CA 1
ATOM 2375 C C . LYS A 1 280 ? -33.813 -1.259 78.487 1.00 85.56 280 LYS A C 1
ATOM 2377 O O . LYS A 1 280 ? -33.532 -1.315 79.680 1.00 85.56 280 LYS A O 1
ATOM 2382 N N . ALA A 1 281 ? -34.709 -2.086 77.952 1.00 85.06 281 ALA A N 1
ATOM 2383 C CA . ALA A 1 281 ? -35.406 -3.108 78.731 1.00 85.06 281 ALA A CA 1
ATOM 2384 C C . ALA A 1 281 ? -34.446 -4.157 79.320 1.00 85.06 281 ALA A C 1
ATOM 2386 O O . ALA A 1 281 ? -34.636 -4.582 80.461 1.00 85.06 281 ALA A O 1
ATOM 2387 N N . GLY A 1 282 ? -33.412 -4.559 78.575 1.00 85.50 282 GLY A N 1
ATOM 2388 C CA . GLY A 1 282 ? -32.357 -5.451 79.061 1.00 85.50 282 GLY A CA 1
ATOM 2389 C C . GLY A 1 282 ? -31.561 -4.844 80.219 1.00 85.50 282 GLY A C 1
ATOM 2390 O O . GLY A 1 282 ? -31.429 -5.473 81.269 1.00 85.50 282 GLY A O 1
ATOM 2391 N N . GLU A 1 283 ? -31.102 -3.602 80.064 1.00 85.38 283 GLU A N 1
ATOM 2392 C CA . GLU A 1 283 ? -30.385 -2.850 81.103 1.00 85.38 283 GLU A CA 1
ATOM 2393 C C . GLU A 1 283 ? -31.223 -2.698 82.379 1.00 85.38 283 GLU A C 1
ATOM 2395 O O . GLU A 1 283 ? -30.743 -2.973 83.479 1.00 85.38 283 GLU A O 1
ATOM 2400 N N . TYR A 1 284 ? -32.504 -2.337 82.256 1.00 83.88 284 TYR A N 1
ATOM 2401 C CA . TYR A 1 284 ? -33.385 -2.209 83.419 1.00 83.88 284 TYR A CA 1
ATOM 2402 C C . TYR A 1 284 ? -33.629 -3.545 84.118 1.00 83.88 284 TYR A C 1
ATOM 2404 O O . TYR A 1 284 ? -33.671 -3.584 85.347 1.00 83.88 284 TYR A O 1
ATOM 2412 N N . ARG A 1 285 ? -33.755 -4.657 83.382 1.00 83.56 285 ARG A N 1
ATOM 2413 C CA . ARG A 1 285 ? -33.898 -5.989 83.999 1.00 83.56 285 ARG A CA 1
ATOM 2414 C C . ARG A 1 285 ? -32.678 -6.367 84.831 1.00 83.56 285 ARG A C 1
ATOM 2416 O O . ARG A 1 285 ? -32.855 -6.914 85.917 1.00 83.56 285 ARG A O 1
ATOM 2423 N N . LEU A 1 286 ? -31.478 -6.040 84.349 1.00 84.12 286 LEU A N 1
ATOM 2424 C CA . LEU A 1 286 ? -30.224 -6.274 85.069 1.00 84.12 286 LEU A CA 1
ATOM 2425 C C . LEU A 1 286 ? -30.129 -5.427 86.346 1.00 84.12 286 LEU A C 1
ATOM 2427 O O . LEU A 1 286 ? -29.663 -5.923 87.367 1.00 84.12 286 LEU A O 1
ATOM 2431 N N . LEU A 1 287 ? -30.611 -4.182 86.310 1.00 83.25 287 LEU A N 1
ATOM 2432 C CA . LEU A 1 287 ? -30.583 -3.267 87.458 1.00 83.25 287 LEU A CA 1
ATOM 2433 C C . LEU A 1 287 ? -31.701 -3.523 88.487 1.00 83.25 287 LEU A C 1
ATOM 2435 O O . LEU A 1 287 ? -31.528 -3.208 89.660 1.00 83.25 287 LEU A O 1
ATOM 2439 N N . THR A 1 288 ? -32.832 -4.104 88.073 1.00 76.25 288 THR A N 1
ATOM 2440 C CA . THR A 1 288 ? -34.071 -4.179 88.883 1.00 76.25 288 THR A CA 1
ATOM 2441 C C . THR A 1 288 ? -34.519 -5.617 89.183 1.00 76.25 288 THR A C 1
ATOM 2443 O O . THR A 1 288 ? -35.702 -5.873 89.407 1.00 76.25 288 THR A O 1
ATOM 2446 N N . ALA A 1 289 ? -33.593 -6.583 89.150 1.00 76.75 289 ALA A N 1
ATOM 2447 C CA . ALA A 1 289 ? -33.859 -8.005 89.412 1.00 76.75 289 ALA A CA 1
ATOM 2448 C C . ALA A 1 289 ? -35.031 -8.585 88.580 1.00 76.75 289 ALA A C 1
ATOM 2450 O O . ALA A 1 289 ? -35.906 -9.276 89.098 1.00 76.75 289 ALA A O 1
ATOM 2451 N N . ASN A 1 290 ? -35.033 -8.312 87.269 1.00 75.81 290 ASN A N 1
ATOM 2452 C CA . ASN A 1 290 ? -36.023 -8.750 86.268 1.00 75.81 290 ASN A CA 1
ATOM 2453 C C . ASN A 1 290 ? -37.436 -8.134 86.344 1.00 75.81 290 ASN A C 1
ATOM 2455 O O . ASN A 1 290 ? -38.281 -8.496 85.521 1.00 75.81 290 ASN A O 1
ATOM 2459 N N . LEU A 1 291 ? -37.710 -7.186 87.245 1.00 77.19 291 LEU A N 1
ATOM 2460 C CA . LEU A 1 291 ? -39.022 -6.533 87.332 1.00 77.19 291 LEU A CA 1
ATOM 2461 C C . LEU A 1 291 ? -39.067 -5.255 86.471 1.00 77.19 291 LEU A C 1
ATOM 2463 O O . LEU A 1 291 ? -38.373 -4.286 86.766 1.00 77.19 291 LEU A O 1
ATOM 2467 N N . ILE A 1 292 ? -39.896 -5.228 85.419 1.00 79.06 292 ILE A N 1
ATOM 2468 C CA . ILE A 1 292 ? -40.164 -4.007 84.634 1.00 79.06 292 ILE A CA 1
ATOM 2469 C C . ILE A 1 292 ? -41.547 -3.460 85.025 1.00 79.06 292 ILE A C 1
ATOM 2471 O O . ILE A 1 292 ? -42.548 -4.139 84.778 1.00 79.06 292 ILE A O 1
ATOM 2475 N N . PRO A 1 293 ? -41.643 -2.245 85.600 1.00 86.62 293 PRO A N 1
ATOM 2476 C CA . PRO A 1 293 ? -42.924 -1.602 85.874 1.00 86.62 293 PRO A CA 1
ATOM 2477 C C . PRO A 1 293 ? -43.754 -1.399 84.598 1.00 86.62 293 PRO A C 1
ATOM 2479 O O . PRO A 1 293 ? -43.271 -0.844 83.612 1.00 86.62 293 PRO A O 1
ATOM 2482 N N . VAL A 1 294 ? -45.029 -1.801 84.636 1.00 83.12 294 VAL A N 1
ATOM 2483 C CA . VAL A 1 294 ? -45.932 -1.796 83.466 1.00 83.12 294 VAL A CA 1
ATOM 2484 C C . VAL A 1 294 ? -46.063 -0.409 82.833 1.00 83.12 294 VAL A C 1
ATOM 2486 O O . VAL A 1 294 ? -46.013 -0.293 81.613 1.00 83.12 294 VAL A O 1
ATOM 2489 N N . LYS A 1 295 ? -46.165 0.641 83.655 1.00 85.69 295 LYS A N 1
ATOM 2490 C CA . LYS A 1 295 ? -46.288 2.028 83.181 1.00 85.69 295 LYS A CA 1
ATOM 2491 C C . LYS A 1 295 ? -45.074 2.477 82.364 1.00 85.69 295 LYS A C 1
ATOM 2493 O O . LYS A 1 295 ? -45.230 3.056 81.301 1.00 85.69 295 LYS A O 1
ATOM 2498 N N . LEU A 1 296 ? -43.873 2.122 82.820 1.00 84.25 296 LEU A N 1
ATOM 2499 C CA . LEU A 1 296 ? -42.626 2.495 82.154 1.00 84.25 296 LEU A CA 1
ATOM 2500 C C . LEU A 1 296 ? -42.479 1.788 80.797 1.00 84.25 296 LEU A C 1
ATOM 2502 O O . LEU A 1 296 ? -42.050 2.384 79.815 1.00 84.25 296 LEU A O 1
ATOM 2506 N N . MET A 1 297 ? -42.893 0.520 80.721 1.00 85.56 297 MET A N 1
ATOM 2507 C CA . MET A 1 297 ? -42.913 -0.225 79.460 1.00 85.56 297 MET A CA 1
ATOM 2508 C C . MET A 1 297 ? -43.935 0.349 78.470 1.00 85.56 297 MET A C 1
ATOM 2510 O O . MET A 1 297 ? -43.661 0.399 77.275 1.00 85.56 297 MET A O 1
ATOM 2514 N N . GLN A 1 298 ? -45.101 0.788 78.952 1.00 85.94 298 GLN A N 1
ATOM 2515 C CA . GLN A 1 298 ? -46.112 1.447 78.120 1.00 85.94 298 GLN A CA 1
ATOM 2516 C C . GLN A 1 298 ? -45.577 2.753 77.528 1.00 85.94 298 GLN A C 1
ATOM 2518 O O . GLN A 1 298 ? -45.689 2.942 76.323 1.00 85.94 298 GLN A O 1
ATOM 2523 N N . GLU A 1 299 ? -44.908 3.587 78.326 1.00 87.25 299 GLU A N 1
ATOM 2524 C CA . GLU A 1 299 ? -44.288 4.834 77.859 1.00 87.25 299 GLU A CA 1
ATOM 2525 C C . GLU A 1 299 ? -43.215 4.586 76.784 1.00 87.25 299 GLU A C 1
ATOM 2527 O O . GLU A 1 299 ? -43.197 5.254 75.750 1.00 87.25 299 GLU A O 1
ATOM 2532 N N . TRP A 1 300 ? -42.342 3.589 76.963 1.00 87.00 300 TRP A N 1
ATOM 2533 C CA . TRP A 1 300 ? -41.331 3.252 75.951 1.00 87.00 300 TRP A CA 1
ATOM 2534 C C . TRP A 1 300 ? -41.945 2.698 74.665 1.00 87.00 300 TRP A C 1
ATOM 2536 O O . TRP A 1 300 ? -41.489 3.024 73.568 1.00 87.00 300 TRP A O 1
ATOM 2546 N N . MET A 1 301 ? -42.995 1.885 74.786 1.00 84.75 301 MET A N 1
ATOM 2547 C CA . MET A 1 301 ? -43.738 1.384 73.631 1.00 84.75 301 MET A CA 1
ATOM 2548 C C . MET A 1 301 ? -44.495 2.511 72.917 1.00 84.75 301 MET A C 1
ATOM 2550 O O . MET A 1 301 ? -44.536 2.525 71.691 1.00 84.75 301 MET A O 1
ATOM 2554 N N . GLU A 1 302 ? -45.043 3.490 73.638 1.00 87.50 302 GLU A N 1
ATOM 2555 C CA . GLU A 1 302 ? -45.662 4.686 73.053 1.00 87.50 302 GLU A CA 1
ATOM 2556 C C . GLU A 1 302 ? -44.642 5.557 72.308 1.00 87.50 302 GLU A C 1
ATOM 2558 O O . GLU A 1 302 ? -44.933 6.047 71.214 1.00 87.50 302 GLU A O 1
ATOM 2563 N N . LEU A 1 303 ? -43.425 5.713 72.836 1.00 83.88 303 LEU A N 1
ATOM 2564 C CA . LEU A 1 303 ? -42.330 6.391 72.131 1.00 83.88 303 LEU A CA 1
ATOM 2565 C C . LEU A 1 303 ? -41.943 5.649 70.844 1.00 83.88 303 LEU A C 1
ATOM 2567 O O . LEU A 1 303 ? -41.810 6.276 69.792 1.00 83.88 303 LEU A O 1
ATOM 2571 N N . PHE A 1 304 ? -41.882 4.316 70.893 1.00 84.31 304 PHE A N 1
ATOM 2572 C CA . PHE A 1 304 ? -41.647 3.473 69.721 1.00 84.31 304 PHE A CA 1
ATOM 2573 C C . PHE A 1 304 ? -42.754 3.615 68.662 1.00 84.31 304 PHE A C 1
ATOM 2575 O O . PHE A 1 304 ? -42.459 3.878 67.496 1.00 84.31 304 PHE A O 1
ATOM 2582 N N . PHE A 1 305 ? -44.031 3.517 69.050 1.00 84.50 305 PHE A N 1
ATOM 2583 C CA . PHE A 1 305 ? -45.159 3.659 68.120 1.00 84.50 305 PHE A CA 1
ATOM 2584 C C . PHE A 1 305 ? -45.320 5.084 67.580 1.00 84.50 305 PHE A C 1
ATOM 2586 O O . PHE A 1 305 ? -45.782 5.261 66.454 1.00 84.50 305 PHE A O 1
ATOM 2593 N N . SER A 1 306 ? -44.918 6.099 68.350 1.00 83.06 306 SER A N 1
ATOM 2594 C CA . SER A 1 306 ? -44.905 7.497 67.904 1.00 83.06 306 SER A CA 1
ATOM 2595 C C . SER A 1 306 ? -43.651 7.880 67.108 1.00 83.06 306 SER A C 1
ATOM 2597 O O . SER A 1 306 ? -43.565 9.009 66.624 1.00 83.06 306 SER A O 1
ATOM 2599 N N . GLY A 1 307 ? -42.694 6.958 66.937 1.00 77.50 307 GLY A N 1
ATOM 2600 C CA . GLY A 1 307 ? -41.467 7.172 66.166 1.00 77.50 307 GLY A CA 1
ATOM 2601 C C . GLY A 1 307 ? -40.491 8.169 66.798 1.00 77.50 307 GLY A C 1
ATOM 2602 O O . GLY A 1 307 ? -39.594 8.662 66.111 1.00 77.50 307 GLY A O 1
ATOM 2603 N N . LYS A 1 308 ? -40.663 8.486 68.086 1.00 80.31 308 LYS A N 1
ATOM 2604 C CA . LYS A 1 308 ? -39.765 9.367 68.837 1.00 80.31 308 LYS A CA 1
ATOM 2605 C C . LYS A 1 308 ? -38.581 8.545 69.364 1.00 80.31 308 LYS A C 1
ATOM 2607 O O . LYS A 1 308 ? -38.797 7.443 69.867 1.00 80.31 308 LYS A O 1
ATOM 2612 N N . PRO A 1 309 ? -37.335 9.037 69.245 1.00 77.25 309 PRO A N 1
ATOM 2613 C CA . PRO A 1 309 ? -36.177 8.32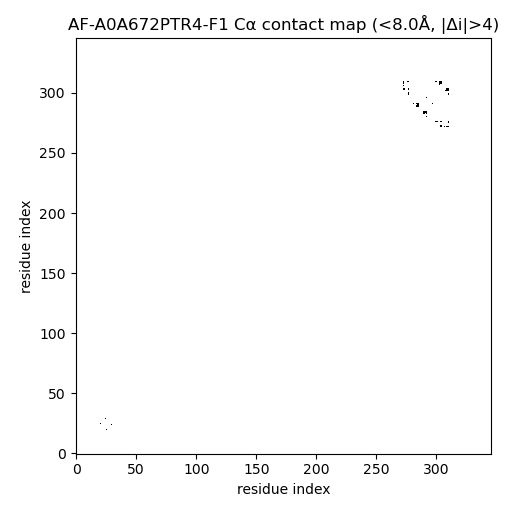1 69.769 1.00 77.25 309 PRO A CA 1
ATOM 2614 C C . PRO A 1 309 ? -36.286 8.179 71.294 1.00 77.25 309 PRO A C 1
ATOM 2616 O O . PRO A 1 309 ? -36.746 9.091 71.978 1.00 77.25 309 PRO A O 1
ATOM 2619 N N . LEU A 1 310 ? -35.884 7.019 71.819 1.00 73.50 310 LEU A N 1
ATOM 2620 C CA . LEU A 1 310 ? -35.965 6.709 73.253 1.00 73.50 310 LEU A CA 1
ATOM 2621 C C . LEU A 1 310 ? -34.917 7.471 74.078 1.00 73.50 310 LEU A C 1
ATOM 2623 O O . LEU A 1 310 ? -35.114 7.735 75.262 1.00 73.50 310 LEU A O 1
ATOM 2627 N N . TYR A 1 311 ? -33.801 7.808 73.440 1.00 76.12 311 TYR A N 1
ATOM 2628 C CA . TYR A 1 311 ? -32.745 8.640 73.989 1.00 76.12 311 TYR A CA 1
ATOM 2629 C C . TYR A 1 311 ? -32.818 10.007 73.307 1.00 76.12 311 TYR A C 1
ATOM 2631 O O . 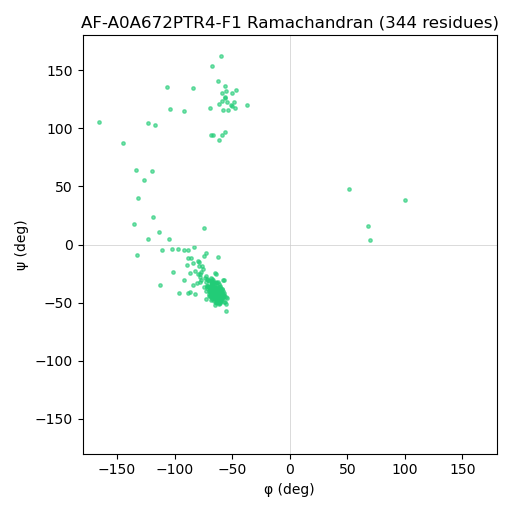TYR A 1 311 ? -32.933 10.071 72.079 1.00 76.12 311 TYR A O 1
ATOM 2639 N N . ASP A 1 312 ? -32.715 11.093 74.076 1.00 66.06 312 ASP A N 1
ATOM 2640 C CA . ASP A 1 312 ? -32.390 12.387 73.480 1.00 66.06 312 ASP A CA 1
ATOM 2641 C C . ASP A 1 312 ? -31.074 12.216 72.726 1.00 66.06 312 ASP A C 1
ATOM 2643 O O . ASP A 1 312 ? -30.097 11.698 73.276 1.00 66.06 312 ASP A O 1
ATOM 2647 N N . MET A 1 313 ? -31.066 12.593 71.447 1.00 53.94 313 MET A N 1
ATOM 2648 C CA . MET A 1 313 ? -29.851 12.639 70.647 1.00 53.94 313 MET A CA 1
ATOM 2649 C C . MET A 1 313 ? -28.906 13.602 71.358 1.00 53.94 313 MET A C 1
ATOM 2651 O O . MET A 1 313 ? -29.023 14.814 71.182 1.00 53.94 313 MET A O 1
ATOM 2655 N N . ALA A 1 314 ? -28.013 13.078 72.201 1.00 49.19 314 ALA A N 1
ATOM 2656 C CA . ALA A 1 314 ? -26.935 13.864 72.763 1.00 49.19 314 ALA A CA 1
ATOM 2657 C C . ALA A 1 314 ? -26.287 14.561 71.571 1.00 49.19 314 ALA A C 1
ATOM 2659 O O . ALA A 1 314 ? -25.880 13.893 70.615 1.00 49.19 314 ALA A O 1
ATOM 2660 N N . SER A 1 315 ? -26.289 15.893 71.576 1.00 42.22 315 SER A N 1
ATOM 2661 C CA . SER A 1 315 ? -25.538 16.678 70.615 1.00 42.22 315 SER A CA 1
ATOM 2662 C C . SER A 1 315 ? -24.096 16.217 70.748 1.00 42.22 315 SER A C 1
ATOM 2664 O O . SER A 1 315 ? -23.392 16.600 71.680 1.00 42.22 315 SER A O 1
ATOM 2666 N N . VAL A 1 316 ? -23.684 15.300 69.875 1.00 47.81 316 VAL A N 1
ATOM 2667 C CA . VAL A 1 316 ? -22.284 14.958 69.721 1.00 47.81 316 VAL A CA 1
ATOM 2668 C C . VAL A 1 316 ? -21.689 16.210 69.109 1.00 47.81 316 VAL A C 1
ATOM 2670 O O . VAL A 1 316 ? -21.769 16.417 67.897 1.00 47.81 316 VAL A O 1
ATOM 2673 N N . ASP A 1 317 ? -21.164 17.081 69.969 1.00 48.09 317 ASP A N 1
ATOM 2674 C CA . ASP A 1 317 ? -20.220 18.100 69.546 1.00 48.09 317 ASP A CA 1
ATOM 2675 C C . ASP A 1 317 ? -19.187 17.396 68.660 1.00 48.09 317 ASP A C 1
ATOM 2677 O O . ASP A 1 317 ? -18.741 16.293 69.011 1.00 48.09 317 ASP A O 1
ATOM 2681 N N . PRO A 1 318 ? -18.847 17.951 67.483 1.00 50.06 318 PRO A N 1
ATOM 2682 C CA . PRO A 1 318 ? -17.894 17.314 66.594 1.00 50.06 318 PRO A CA 1
ATOM 2683 C C . PRO A 1 318 ? -16.625 17.034 67.393 1.00 50.06 318 PRO A C 1
ATOM 2685 O O . PRO A 1 318 ? -15.977 17.957 67.888 1.00 50.06 318 PRO A O 1
ATOM 2688 N N . ALA A 1 319 ? -16.314 15.746 67.558 1.00 51.81 319 ALA A N 1
ATOM 2689 C CA . ALA A 1 319 ? -15.126 15.312 68.268 1.00 51.81 319 ALA A CA 1
ATOM 2690 C C . ALA A 1 319 ? -13.917 16.074 67.694 1.00 51.81 319 ALA A C 1
ATOM 2692 O O . ALA A 1 319 ? -13.778 16.130 66.464 1.00 51.81 319 ALA A O 1
ATOM 2693 N N . PRO A 1 320 ? -13.068 16.693 68.536 1.00 56.19 320 PRO A N 1
ATOM 2694 C CA . PRO A 1 320 ? -11.907 17.419 68.051 1.00 56.19 320 PRO A CA 1
ATOM 2695 C C . PRO A 1 320 ? -11.067 16.459 67.213 1.00 56.19 320 PRO A C 1
ATOM 2697 O O . PRO A 1 320 ? -10.752 15.354 67.654 1.00 56.19 320 PRO A O 1
ATOM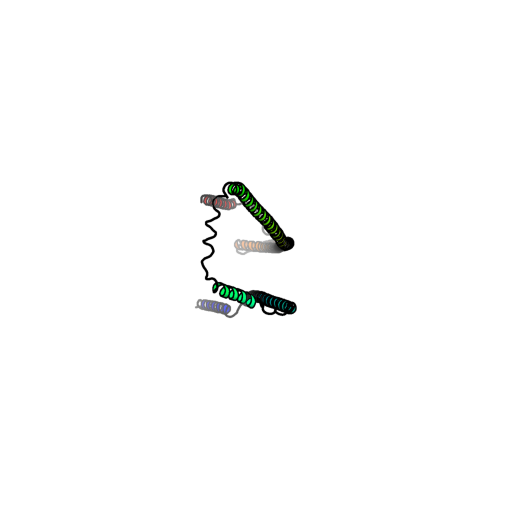 2700 N N . ALA A 1 321 ? -10.782 16.868 65.975 1.00 54.16 321 ALA A N 1
ATOM 2701 C CA . ALA A 1 321 ? -10.047 16.075 65.004 1.00 54.16 321 ALA A CA 1
ATOM 2702 C C . ALA A 1 321 ? -8.790 15.479 65.651 1.00 54.16 321 ALA A C 1
ATOM 2704 O O . ALA A 1 321 ? -7.911 16.212 66.105 1.00 54.16 321 ALA A O 1
ATOM 2705 N N . ASP A 1 322 ? -8.731 14.149 65.698 1.00 48.91 322 ASP A N 1
ATOM 2706 C CA . ASP A 1 322 ? -7.618 13.408 66.273 1.00 48.91 322 ASP A CA 1
ATOM 2707 C C . ASP A 1 322 ? -6.307 13.793 65.538 1.00 48.91 322 ASP A C 1
ATOM 2709 O O . ASP A 1 322 ? -6.173 13.533 64.333 1.00 48.91 322 ASP A O 1
ATOM 2713 N N . PRO A 1 323 ? -5.318 14.426 66.205 1.00 58.19 323 PRO A N 1
ATOM 2714 C CA . PRO A 1 323 ? -4.085 14.905 65.567 1.00 58.19 323 PRO A CA 1
ATOM 2715 C C . PRO A 1 323 ? -3.224 13.784 64.961 1.00 58.19 323 PRO A C 1
ATOM 2717 O O . PRO A 1 323 ? -2.266 14.042 64.223 1.00 58.19 323 PRO A O 1
ATOM 2720 N N . HIS A 1 324 ? -3.536 12.520 65.257 1.00 54.91 324 HIS A N 1
ATOM 2721 C CA . HIS A 1 324 ? -2.711 11.377 64.884 1.00 54.91 324 HIS A CA 1
ATOM 2722 C C . HIS A 1 324 ? -2.862 10.909 63.430 1.00 54.91 324 HIS A C 1
ATOM 2724 O O . HIS A 1 324 ? -1.968 10.221 62.925 1.00 54.91 324 HIS A O 1
ATOM 2730 N N . GLN A 1 325 ? -3.886 11.348 62.691 1.00 52.06 325 GLN A N 1
ATOM 2731 C CA . GLN A 1 325 ? -4.014 11.008 61.265 1.00 52.06 325 GLN A CA 1
ATOM 2732 C C . GLN A 1 325 ? -3.007 11.764 60.381 1.00 52.06 325 GLN A C 1
ATOM 2734 O O . GLN A 1 325 ? -2.516 11.220 59.387 1.00 52.06 325 GLN A O 1
ATOM 2739 N N . ASN A 1 326 ? -2.588 12.963 60.800 1.00 43.97 326 ASN A N 1
ATOM 2740 C CA . ASN A 1 326 ? -1.632 13.783 60.051 1.00 43.97 326 ASN A CA 1
ATOM 2741 C C . ASN A 1 326 ? -0.165 13.335 60.230 1.00 43.97 326 ASN A C 1
ATOM 2743 O O . ASN A 1 326 ? 0.706 13.663 59.423 1.00 43.97 326 ASN A O 1
ATOM 2747 N N . ARG A 1 327 ? 0.126 12.497 61.238 1.00 50.09 327 ARG A N 1
ATOM 2748 C CA . ARG A 1 327 ? 1.448 11.859 61.382 1.00 50.09 327 ARG A CA 1
ATOM 2749 C C . ARG A 1 327 ? 1.676 10.761 60.338 1.00 50.09 327 ARG A C 1
ATOM 2751 O O . ARG A 1 327 ? 2.802 10.605 59.879 1.00 50.09 327 ARG A O 1
ATOM 2758 N N . SER A 1 328 ? 0.636 10.047 59.900 1.00 44.53 328 SER A N 1
ATOM 2759 C CA . SER A 1 328 ? 0.777 8.928 58.947 1.00 44.53 328 SER A CA 1
ATOM 2760 C C . SER A 1 328 ? 1.228 9.375 57.545 1.00 44.53 328 SER A C 1
ATOM 2762 O O . SER A 1 328 ? 1.995 8.675 56.878 1.00 44.53 328 SER A O 1
ATOM 2764 N N . LEU A 1 329 ? 0.831 10.578 57.112 1.00 49.94 329 LEU A N 1
ATOM 2765 C CA . LEU A 1 329 ? 1.278 11.158 55.840 1.00 49.94 329 LEU A CA 1
ATOM 2766 C C . LEU A 1 329 ? 2.703 11.732 55.923 1.00 49.94 329 LEU A C 1
ATOM 2768 O O . LEU A 1 329 ? 3.461 11.603 54.963 1.00 49.94 329 LEU A O 1
ATOM 2772 N N . SER A 1 330 ? 3.115 12.260 57.080 1.00 50.66 330 SER A N 1
ATOM 2773 C CA . SER A 1 330 ? 4.471 12.792 57.300 1.00 50.66 330 SER A CA 1
ATOM 2774 C C . SER A 1 330 ? 5.563 11.710 57.207 1.00 50.66 330 SER A C 1
ATOM 2776 O O . SER A 1 330 ? 6.550 11.886 56.489 1.00 50.66 330 SER A O 1
ATOM 2778 N N . TRP A 1 331 ? 5.356 10.529 57.810 1.00 43.75 331 TRP A N 1
ATOM 2779 C CA . TRP A 1 331 ? 6.293 9.399 57.668 1.00 43.75 331 TRP A CA 1
ATOM 2780 C C . TRP A 1 331 ? 6.369 8.875 56.229 1.00 43.75 331 TRP A C 1
ATOM 2782 O O . TRP A 1 331 ? 7.433 8.450 55.777 1.00 43.75 331 TRP A O 1
ATOM 2792 N N . ARG A 1 332 ? 5.258 8.929 55.482 1.00 50.56 332 ARG A N 1
ATOM 2793 C CA . ARG A 1 332 ? 5.212 8.481 54.085 1.00 50.56 332 ARG A CA 1
ATOM 2794 C C . ARG A 1 332 ? 5.950 9.455 53.159 1.00 50.56 332 ARG A C 1
ATOM 2796 O O . ARG A 1 332 ? 6.711 9.007 52.307 1.00 50.56 332 ARG A O 1
ATOM 2803 N N . ILE A 1 333 ? 5.810 10.764 53.377 1.00 57.66 333 ILE A N 1
ATOM 2804 C CA . ILE A 1 333 ? 6.530 11.804 52.623 1.00 57.66 333 ILE A CA 1
ATOM 2805 C C . ILE A 1 333 ? 8.035 11.796 52.962 1.00 57.66 333 ILE A C 1
ATOM 2807 O O . ILE A 1 333 ? 8.862 11.880 52.055 1.00 57.66 333 ILE A O 1
ATOM 2811 N N . SER A 1 334 ? 8.410 11.580 54.229 1.00 55.44 334 SER A N 1
ATOM 2812 C CA . SER A 1 334 ? 9.819 11.451 54.648 1.00 55.44 334 SER A CA 1
ATOM 2813 C C . SER A 1 334 ? 10.517 10.224 54.029 1.00 55.44 334 SER A C 1
ATOM 2815 O O . SER A 1 334 ? 11.655 10.311 53.555 1.00 55.44 334 SER A O 1
ATOM 2817 N N . LYS A 1 335 ? 9.803 9.092 53.912 1.00 55.31 335 LYS A N 1
ATOM 2818 C CA . LYS A 1 335 ? 10.329 7.873 53.272 1.00 55.31 335 LYS A CA 1
ATOM 2819 C C . LYS A 1 335 ? 10.514 8.037 51.756 1.00 55.31 335 LYS A C 1
ATOM 2821 O O . LYS A 1 335 ? 11.517 7.579 51.220 1.00 55.31 335 LYS A O 1
ATOM 2826 N N . TYR A 1 336 ? 9.604 8.738 51.071 1.00 51.56 336 TYR A N 1
ATOM 2827 C CA . TYR A 1 336 ? 9.737 9.036 49.635 1.00 51.56 336 TYR A CA 1
ATOM 2828 C C . TYR A 1 336 ? 10.825 10.079 49.324 1.00 51.56 336 TYR A C 1
ATOM 2830 O O . TYR A 1 336 ? 11.448 10.000 48.265 1.00 51.56 336 TYR A O 1
ATOM 2838 N N . SER A 1 337 ? 11.097 11.012 50.243 1.00 54.16 337 SER A N 1
ATOM 2839 C CA . SER A 1 337 ? 12.216 11.959 50.126 1.00 54.16 337 SER A CA 1
ATOM 2840 C C . SER A 1 337 ? 13.574 11.256 50.264 1.00 54.16 337 SER A C 1
ATOM 2842 O O . SER A 1 337 ? 14.449 11.439 49.424 1.00 54.16 337 SER A O 1
ATOM 2844 N N . SER A 1 338 ? 13.720 10.343 51.235 1.00 54.47 338 SER A N 1
ATOM 2845 C CA . SER A 1 338 ? 14.967 9.575 51.421 1.00 54.47 338 SER A CA 1
ATOM 2846 C C . SER A 1 338 ? 15.267 8.600 50.273 1.00 54.47 338 SER A C 1
ATOM 2848 O O . SER A 1 338 ? 16.429 8.386 49.937 1.00 54.47 338 SER A O 1
ATOM 2850 N N . ILE A 1 339 ? 14.241 8.028 49.630 1.00 55.59 339 ILE A N 1
ATOM 2851 C CA . ILE A 1 339 ? 14.427 7.131 48.474 1.00 55.59 339 ILE A CA 1
ATOM 2852 C C . ILE A 1 339 ? 14.894 7.915 47.232 1.00 55.59 339 ILE A C 1
ATOM 2854 O O . ILE A 1 339 ? 15.744 7.429 46.485 1.00 55.59 339 ILE A O 1
ATOM 2858 N N . LYS A 1 340 ? 14.417 9.152 47.028 1.00 51.03 340 LYS A N 1
ATOM 2859 C CA . LYS A 1 340 ? 14.856 9.991 45.898 1.00 51.03 340 LYS A CA 1
ATOM 2860 C C . LYS A 1 340 ? 16.320 10.427 45.997 1.00 51.03 340 LYS A C 1
ATOM 2862 O O . LYS A 1 340 ? 16.985 10.449 44.969 1.00 51.03 340 LYS A O 1
ATOM 2867 N N . THR A 1 341 ? 16.843 10.692 47.194 1.00 54.56 341 THR A N 1
ATOM 2868 C CA . THR A 1 341 ? 18.252 11.100 47.373 1.00 54.56 341 THR A CA 1
ATOM 2869 C C . THR A 1 341 ? 19.240 9.954 47.124 1.00 54.56 341 THR A C 1
ATOM 2871 O O . THR A 1 341 ? 20.343 10.183 46.640 1.00 54.56 341 THR A O 1
ATOM 2874 N N . ILE A 1 342 ? 18.848 8.704 47.397 1.00 52.78 342 ILE A N 1
ATOM 2875 C CA . ILE A 1 342 ? 19.717 7.526 47.198 1.00 52.78 342 ILE A CA 1
ATOM 2876 C C . ILE A 1 342 ? 19.785 7.110 45.718 1.00 52.78 342 ILE A C 1
ATOM 2878 O O . ILE A 1 342 ? 20.790 6.558 45.284 1.00 52.78 342 ILE A O 1
ATOM 2882 N N . THR A 1 343 ? 18.760 7.428 44.919 1.00 51.41 343 THR A N 1
ATOM 2883 C CA . THR A 1 343 ? 18.731 7.082 43.481 1.00 51.41 343 THR A CA 1
ATOM 2884 C C . THR A 1 343 ? 19.373 8.155 42.589 1.00 51.41 343 THR A C 1
ATOM 2886 O O . THR A 1 343 ? 19.473 7.953 41.387 1.00 51.41 343 THR A O 1
ATOM 2889 N N . SER A 1 344 ? 19.800 9.294 43.150 1.00 45.94 344 SER A N 1
ATOM 2890 C CA . SER A 1 344 ? 20.543 10.346 42.435 1.00 45.94 344 SER A CA 1
ATOM 2891 C C . SER A 1 344 ? 22.042 10.380 42.769 1.00 45.94 344 SER A C 1
ATOM 2893 O O . SER A 1 344 ? 22.734 11.299 42.342 1.00 45.94 344 SER A O 1
ATOM 2895 N N . MET A 1 345 ? 22.534 9.429 43.574 1.00 50.03 345 MET A N 1
ATOM 2896 C CA . MET A 1 345 ? 23.960 9.247 43.912 1.00 50.03 345 MET A CA 1
ATOM 2897 C C . MET A 1 345 ? 24.555 7.931 43.366 1.00 50.03 345 MET A C 1
ATOM 2899 O O . MET A 1 345 ? 25.681 7.584 43.715 1.00 50.03 345 MET A O 1
ATOM 2903 N N . TRP A 1 346 ? 23.820 7.232 42.499 1.00 41.25 346 TRP A N 1
ATOM 2904 C CA . TRP A 1 346 ? 24.303 6.181 41.596 1.00 41.25 346 TRP A CA 1
ATOM 2905 C C . TRP A 1 346 ? 24.002 6.618 40.167 1.00 41.25 346 TRP A C 1
ATOM 2907 O O . TRP A 1 346 ? 24.785 6.238 39.269 1.00 41.25 346 TRP A O 1
#